Protein AF-A0A402AYG9-F1 (afdb_monomer_lite)

Radius of gyration: 30.39 Å; chains: 1; bounding box: 82×46×82 Å

pLDDT: mean 78.2, std 15.68, range [33.53, 98.38]

Organism: NCBI:txid2014872

Sequence (264 aa):
MTIAATSTFSEEDHQLSAANQLGTPLSVYIKPGSKRDLLITILTEVITGIILLSSLLNDISRIYHIPLLWKVLYSLFFTCLFGYLIMRQEQERRVIICEHGLLEIIRMIGRKSIKVVLWQDVVEVSAAGTLLTYRADGRKKFASFMLDDKYQYRGELIASIAEHKQQFGHAGILRELTFPKPEDGGKYRCPCCGFRTLNERGEYEICVVCYWQDDGQRDVDANINRSLSPNHMSLALARENYHKFGAIHKNALASVRPPLPEEL

Secondary structure (DSSP, 8-state):
-------PPPHHHHHHHHHTT--SEEEEEEE---HHHHHHHHHHHHHHHHHHHHHHHHHHHHHH---HHHHHHHHHHHHHHHHHHHHTT--EEEEEEESSEEEEEEEETTEEEEEEEEGGGEEEE-TTS-EEEEEETTTTEEEEEE--TTSTTHHHHHHHHHHHHHHHHHHSSSSSS--PPPTTS-PEEPTTT--EEESSSSS-PBPTTT--B--S--GGGTT---TT-TTSS-HHHHHHHHHHHSSSSGGGGGG--PPPGGG-

Foldseek 3Di:
DDDADPDDDDPVNVVVCVVVVQADWDHKKKLWPPPPVLVVVLVVVLVVLVVVLVVVCVVVCVPPVDDPVVSVVVSVVCSVVVVVVSVQAGWIWMWIHGLFWIWTWTDHVVDIDIDTAGLLFFDDQPPVNFKTWGAPDPRDDIDIDTLDPSIDVSVVVSVSSVVSNCVCVVVPPPPQLPPDQPPVNFADADQQARWRQHNHACPQDARQFARDGRNSDHPVCQQPQPCPHPLSHGSVLSNVCCVVQRYSDVVCPVRHDHGDPNRD

InterPro domains:
  IPR025983 Cysteine-rich CPCC domain [PF14206] (188-263)

Structure (mmCIF, N/CA/C/O backbone):
data_AF-A0A402AYG9-F1
#
_entry.id   AF-A0A402AYG9-F1
#
loop_
_atom_site.group_PDB
_atom_site.id
_atom_site.type_symbol
_atom_site.label_atom_id
_atom_site.label_alt_id
_atom_site.label_comp_id
_atom_site.label_asym_id
_atom_site.label_entity_id
_atom_site.label_seq_id
_atom_site.pdbx_PDB_ins_code
_atom_site.Cartn_x
_atom_site.Cartn_y
_atom_site.Cartn_z
_atom_site.occupancy
_atom_site.B_iso_or_equiv
_atom_site.auth_seq_id
_atom_site.auth_comp_id
_atom_site.auth_asym_id
_atom_site.auth_atom_id
_atom_site.pdbx_PDB_model_num
ATOM 1 N N . MET A 1 1 ? 7.748 28.003 -4.603 1.00 34.19 1 MET A N 1
ATOM 2 C CA . MET A 1 1 ? 7.063 27.758 -5.888 1.00 34.19 1 MET A CA 1
ATOM 3 C C . MET A 1 1 ? 7.994 26.861 -6.683 1.00 34.19 1 MET A C 1
ATOM 5 O O . MET A 1 1 ? 8.931 27.347 -7.300 1.00 34.19 1 MET A O 1
ATOM 9 N N . THR A 1 2 ? 7.858 25.553 -6.482 1.00 33.53 2 THR A N 1
ATOM 10 C CA . THR A 1 2 ? 8.860 24.556 -6.880 1.00 33.53 2 THR A CA 1
ATOM 11 C C . THR A 1 2 ? 8.331 23.843 -8.112 1.00 33.53 2 THR A C 1
ATOM 13 O O . THR A 1 2 ? 7.238 23.285 -8.080 1.00 33.53 2 THR A O 1
ATOM 16 N N . ILE A 1 3 ? 9.060 23.959 -9.216 1.00 35.22 3 ILE A N 1
ATOM 17 C CA . ILE A 1 3 ? 8.715 23.352 -10.499 1.00 35.22 3 ILE A CA 1
ATOM 18 C C . ILE A 1 3 ? 8.861 21.839 -10.321 1.00 35.22 3 ILE A C 1
ATOM 20 O O . ILE A 1 3 ? 9.978 21.337 -10.264 1.00 35.22 3 ILE A O 1
ATOM 24 N N . ALA A 1 4 ? 7.736 21.136 -10.173 1.00 42.53 4 ALA A N 1
ATOM 25 C CA . ALA A 1 4 ? 7.699 19.680 -10.175 1.00 42.53 4 ALA A CA 1
ATOM 26 C C . ALA A 1 4 ? 8.299 19.151 -11.487 1.00 42.53 4 ALA A C 1
ATOM 28 O O . ALA A 1 4 ? 8.083 19.743 -12.551 1.00 42.53 4 ALA A O 1
ATOM 29 N N . ALA A 1 5 ? 9.047 18.047 -11.406 1.00 47.75 5 ALA A N 1
ATOM 30 C CA . ALA A 1 5 ? 9.577 17.341 -12.565 1.00 47.75 5 ALA A CA 1
ATOM 31 C C . ALA A 1 5 ? 8.461 17.136 -13.607 1.00 47.75 5 ALA A C 1
ATOM 33 O O . ALA A 1 5 ? 7.470 16.449 -13.368 1.00 47.75 5 ALA A O 1
ATOM 34 N N . THR A 1 6 ? 8.595 17.805 -14.749 1.00 45.16 6 THR A N 1
ATOM 35 C CA . THR A 1 6 ? 7.619 17.831 -15.843 1.00 45.16 6 THR A CA 1
ATOM 36 C C . THR A 1 6 ? 7.784 16.581 -16.700 1.00 45.16 6 THR A C 1
ATOM 38 O O . THR A 1 6 ? 8.278 16.612 -17.822 1.00 45.16 6 THR A O 1
ATOM 41 N N . SER A 1 7 ? 7.385 15.445 -16.150 1.00 58.62 7 SER A N 1
ATOM 42 C CA . SER A 1 7 ? 7.214 14.185 -16.868 1.00 58.62 7 SER A CA 1
ATOM 43 C C . SER A 1 7 ? 5.714 13.899 -16.926 1.00 58.62 7 SER A C 1
ATOM 45 O O . SER A 1 7 ? 5.052 13.749 -15.904 1.00 58.62 7 SER A O 1
ATOM 47 N N . THR A 1 8 ? 5.143 13.885 -18.132 1.00 73.31 8 THR A N 1
ATOM 48 C CA . THR A 1 8 ? 3.710 13.623 -18.321 1.00 73.31 8 THR A CA 1
ATOM 49 C C . THR A 1 8 ? 3.395 12.189 -17.917 1.00 73.31 8 THR A C 1
ATOM 51 O O . THR A 1 8 ? 3.947 11.253 -18.503 1.00 73.31 8 THR A O 1
ATOM 54 N N . PHE A 1 9 ? 2.513 12.015 -16.931 1.00 82.56 9 PHE A N 1
ATOM 55 C CA . PHE A 1 9 ? 1.949 10.710 -16.592 1.00 82.56 9 PHE A CA 1
ATOM 56 C C . PHE A 1 9 ? 1.348 10.067 -17.843 1.00 82.56 9 PHE A C 1
ATOM 58 O O . PHE A 1 9 ? 0.716 10.736 -18.661 1.00 82.56 9 PHE A O 1
ATOM 65 N N . SER A 1 10 ? 1.569 8.767 -18.008 1.00 83.81 10 SER A N 1
ATOM 66 C CA . SER A 1 10 ? 0.898 8.009 -19.061 1.00 83.81 10 SER A CA 1
ATOM 67 C C . SER A 1 10 ? -0.501 7.595 -18.603 1.00 83.81 10 SER A C 1
ATOM 69 O O . SER A 1 10 ? -0.738 7.423 -17.411 1.00 83.81 10 SER A O 1
ATOM 71 N N . GLU A 1 11 ? -1.421 7.367 -19.540 1.00 86.44 11 GLU A N 1
ATOM 72 C CA . GLU A 1 11 ? -2.758 6.822 -19.238 1.00 86.44 11 GLU A CA 1
ATOM 73 C C . GLU A 1 11 ? -2.671 5.521 -18.416 1.00 86.44 11 GLU A C 1
ATOM 75 O O . GLU A 1 11 ? -3.432 5.286 -17.480 1.00 86.44 11 GLU A O 1
ATOM 80 N N . GLU A 1 12 ? -1.653 4.707 -18.701 1.00 86.88 12 GLU A N 1
ATOM 81 C CA . GLU A 1 12 ? -1.357 3.487 -17.953 1.00 86.88 12 GLU A CA 1
ATOM 82 C C . GLU A 1 12 ? -1.042 3.758 -16.468 1.00 86.88 12 GLU A C 1
ATOM 84 O O . GLU A 1 12 ? -1.379 2.941 -15.615 1.00 86.88 12 GLU A O 1
ATOM 89 N N . ASP A 1 13 ? -0.428 4.896 -16.132 1.00 88.75 13 ASP A N 1
ATOM 90 C CA . ASP A 1 13 ? -0.104 5.251 -14.744 1.00 88.75 13 ASP A CA 1
ATOM 91 C C . ASP A 1 13 ? -1.357 5.549 -13.933 1.00 88.75 13 ASP A C 1
ATOM 93 O O . ASP A 1 13 ? -1.493 5.072 -12.805 1.00 88.75 13 ASP A O 1
ATOM 97 N N . HIS A 1 14 ? -2.301 6.275 -14.531 1.00 87.38 14 HIS A N 1
ATOM 98 C CA . HIS A 1 14 ? -3.597 6.541 -13.917 1.00 87.38 14 HIS A CA 1
ATOM 99 C C . HIS A 1 14 ? -4.383 5.245 -13.707 1.00 87.38 14 HIS A C 1
ATOM 101 O O . HIS A 1 14 ? -4.899 5.010 -12.613 1.00 87.38 14 HIS A O 1
ATOM 107 N N . GLN A 1 15 ? -4.403 4.361 -14.709 1.00 89.00 15 GLN A N 1
ATOM 108 C CA . GLN A 1 15 ? -5.069 3.061 -14.610 1.00 89.00 15 GLN A CA 1
ATOM 109 C C . GLN A 1 15 ? -4.449 2.171 -13.529 1.00 89.00 15 GLN A C 1
ATOM 111 O O . GLN A 1 15 ? -5.175 1.559 -12.748 1.00 89.00 15 GLN A O 1
ATOM 116 N N . LEU A 1 16 ? -3.117 2.117 -13.436 1.00 88.19 16 LEU A N 1
ATOM 117 C CA . LEU A 1 16 ? -2.426 1.346 -12.401 1.00 88.19 16 LEU A CA 1
ATOM 118 C C . LEU A 1 16 ? -2.654 1.918 -11.005 1.00 88.19 16 LEU A C 1
ATOM 120 O O . LEU A 1 16 ? -2.868 1.147 -10.069 1.00 88.19 16 LEU A O 1
ATOM 124 N N . SER A 1 17 ? -2.628 3.242 -10.858 1.00 86.12 17 SER A N 1
ATOM 125 C CA . SER A 1 17 ? -2.919 3.898 -9.582 1.00 86.12 17 SER A CA 1
ATOM 126 C C . SER A 1 17 ? -4.344 3.589 -9.119 1.00 86.12 17 SER A C 1
ATOM 128 O O . SER A 1 17 ? -4.549 3.166 -7.981 1.00 86.12 17 SER A O 1
ATOM 130 N N . ALA A 1 18 ? -5.322 3.702 -10.025 1.00 82.81 18 ALA A N 1
ATOM 131 C CA . ALA A 1 18 ? -6.724 3.405 -9.749 1.00 82.81 18 ALA A CA 1
ATOM 132 C C . ALA A 1 18 ? -6.954 1.921 -9.416 1.00 82.81 18 ALA A C 1
ATOM 134 O O . ALA A 1 18 ? -7.585 1.608 -8.408 1.00 82.81 18 ALA A O 1
ATOM 135 N N . ALA A 1 19 ? -6.391 1.000 -10.207 1.00 82.25 19 ALA A N 1
ATOM 136 C CA . ALA A 1 19 ? -6.529 -0.443 -9.994 1.00 82.25 19 ALA A CA 1
ATOM 137 C C . ALA A 1 19 ? -5.957 -0.912 -8.644 1.00 82.25 19 ALA A C 1
ATOM 139 O O . ALA A 1 19 ? -6.433 -1.898 -8.086 1.00 82.25 19 ALA A O 1
ATOM 140 N N . ASN A 1 20 ? -4.960 -0.197 -8.114 1.00 82.81 20 ASN A N 1
ATOM 141 C CA . ASN A 1 20 ? -4.330 -0.485 -6.824 1.00 82.81 20 ASN A CA 1
ATOM 142 C C . ASN A 1 20 ? -4.801 0.446 -5.692 1.00 82.81 20 ASN A C 1
ATOM 144 O O . ASN A 1 20 ? -4.203 0.433 -4.620 1.00 82.81 20 ASN A O 1
ATOM 148 N N . GLN A 1 21 ? -5.858 1.241 -5.915 1.00 84.75 21 GLN A N 1
ATOM 149 C CA . GLN A 1 21 ? -6.457 2.143 -4.919 1.00 84.75 21 GLN A CA 1
ATOM 150 C C . GLN A 1 21 ? -5.455 3.138 -4.301 1.00 84.75 21 GLN A C 1
ATOM 152 O O . GLN A 1 21 ? -5.558 3.500 -3.133 1.00 84.75 21 GLN A O 1
ATOM 157 N N . LEU A 1 22 ? -4.477 3.603 -5.085 1.00 81.88 22 LEU A N 1
ATOM 158 C CA . LEU A 1 22 ? -3.431 4.513 -4.608 1.00 81.88 22 LEU A CA 1
ATOM 159 C C . LEU A 1 22 ? -3.826 5.998 -4.667 1.00 81.88 22 LEU A C 1
ATOM 161 O O . LEU A 1 22 ? -3.076 6.850 -4.193 1.00 81.88 22 LEU A O 1
ATOM 165 N N . GLY A 1 23 ? -4.997 6.320 -5.218 1.00 86.12 23 GLY A N 1
ATOM 166 C CA . GLY A 1 23 ? -5.455 7.695 -5.437 1.00 86.12 23 GLY A CA 1
ATOM 167 C C . GLY A 1 23 ? -4.811 8.350 -6.659 1.00 86.12 23 GLY A C 1
ATOM 168 O O . GLY A 1 23 ? -4.421 7.670 -7.615 1.00 86.12 23 GLY A O 1
ATOM 169 N N . THR A 1 24 ? -4.719 9.676 -6.649 1.00 87.38 24 THR A N 1
ATOM 170 C CA . THR A 1 24 ? -4.168 10.451 -7.771 1.00 87.38 24 THR A CA 1
ATOM 171 C C . THR A 1 24 ? -2.634 10.345 -7.825 1.00 87.38 24 THR A C 1
ATOM 173 O O . THR A 1 24 ? -1.982 10.496 -6.788 1.00 87.38 24 THR A O 1
ATOM 176 N N . PRO A 1 25 ? -2.019 10.109 -9.003 1.00 90.12 25 PRO A N 1
ATOM 177 C CA . PRO A 1 25 ? -0.576 10.276 -9.191 1.00 90.12 25 PRO A CA 1
ATOM 178 C C . PRO A 1 25 ? -0.149 11.738 -8.987 1.00 90.12 25 PRO A C 1
ATOM 180 O O . PRO A 1 25 ? -0.759 12.645 -9.547 1.00 90.12 25 PRO A O 1
ATOM 183 N N . LEU A 1 26 ? 0.906 11.962 -8.203 1.00 90.00 26 LEU A N 1
ATOM 184 C CA . LEU A 1 26 ? 1.380 13.286 -7.780 1.00 90.00 26 LEU A CA 1
ATOM 185 C C . LEU A 1 26 ? 2.695 13.679 -8.455 1.00 90.00 26 LEU A C 1
ATOM 187 O O . LEU A 1 26 ? 2.847 14.802 -8.931 1.00 90.00 26 LEU A O 1
ATOM 191 N N . SER A 1 27 ? 3.645 12.747 -8.535 1.00 90.12 27 SER A N 1
ATOM 192 C CA . SER A 1 27 ? 4.928 12.960 -9.211 1.00 90.12 27 SER A CA 1
ATOM 193 C C . SER A 1 27 ? 5.483 11.657 -9.780 1.00 90.12 27 SER A C 1
ATOM 195 O O . SER A 1 27 ? 5.158 10.563 -9.314 1.00 90.12 27 SER A O 1
ATOM 197 N N . VAL A 1 28 ? 6.313 11.757 -10.821 1.00 90.06 28 VAL A N 1
ATOM 198 C CA . VAL A 1 28 ? 6.965 10.598 -11.441 1.00 90.06 28 VAL A CA 1
ATOM 199 C C . VAL A 1 28 ? 8.452 10.842 -11.644 1.00 90.06 28 VAL A C 1
ATOM 201 O O . VAL A 1 28 ? 8.876 11.809 -12.273 1.00 90.06 28 VAL A O 1
ATOM 204 N N . TYR A 1 29 ? 9.245 9.905 -11.139 1.00 89.00 29 TYR A N 1
ATOM 205 C CA . TYR A 1 29 ? 10.696 9.939 -11.160 1.00 89.00 29 TYR A CA 1
ATOM 206 C C . TYR A 1 29 ? 11.212 8.804 -12.019 1.00 89.00 29 TYR A C 1
ATOM 208 O O . TYR A 1 29 ? 10.992 7.624 -11.740 1.00 89.00 29 TYR A O 1
ATOM 216 N N . ILE A 1 30 ? 11.908 9.168 -13.084 1.00 85.19 30 ILE A N 1
ATOM 217 C CA . ILE A 1 30 ? 12.415 8.215 -14.058 1.00 85.19 30 ILE A CA 1
ATOM 218 C C . ILE A 1 30 ? 13.885 7.977 -13.752 1.00 85.19 30 ILE A C 1
ATOM 220 O O . ILE A 1 30 ? 14.679 8.911 -13.622 1.00 85.19 30 ILE A O 1
ATOM 224 N N . LYS A 1 31 ? 14.258 6.707 -13.666 1.00 83.81 31 LYS A N 1
ATOM 225 C CA . LYS A 1 31 ? 15.637 6.277 -13.800 1.00 83.81 31 LYS A CA 1
ATOM 226 C C . LYS A 1 31 ? 15.856 5.947 -15.270 1.00 83.81 31 LYS A C 1
ATOM 228 O O . LYS A 1 31 ? 15.466 4.859 -15.709 1.00 83.81 31 LYS A O 1
ATOM 233 N N . PRO A 1 32 ? 16.440 6.868 -16.054 1.00 67.50 32 PRO A N 1
ATOM 234 C CA . PRO A 1 32 ? 16.825 6.540 -17.409 1.00 67.50 32 PRO A CA 1
ATOM 235 C C . PRO A 1 32 ? 17.766 5.334 -17.362 1.00 67.50 32 PRO A C 1
ATOM 237 O O . PRO A 1 32 ? 18.781 5.348 -16.660 1.00 67.50 32 PRO A O 1
ATOM 240 N N . GLY A 1 33 ? 17.452 4.290 -18.133 1.00 63.84 33 GLY A N 1
ATOM 241 C CA . GLY A 1 33 ? 18.497 3.394 -18.613 1.00 63.84 33 GLY A CA 1
ATOM 242 C C . GLY A 1 33 ? 19.473 4.294 -19.357 1.00 63.84 33 GLY A C 1
ATOM 243 O O . GLY A 1 33 ? 19.075 4.938 -20.325 1.00 63.84 33 GLY A O 1
ATOM 244 N N . SER A 1 34 ? 20.669 4.510 -18.807 1.00 54.69 34 SER A N 1
ATOM 245 C CA . SER A 1 34 ? 21.534 5.597 -19.263 1.00 54.69 34 SER A CA 1
ATOM 246 C C . SER A 1 34 ? 21.859 5.400 -20.744 1.00 54.69 34 SER A C 1
ATOM 248 O O . SER A 1 34 ? 22.713 4.594 -21.097 1.00 54.69 34 SER A O 1
ATOM 250 N N . LYS A 1 35 ? 21.180 6.152 -21.623 1.00 54.12 35 LYS A N 1
ATOM 251 C CA . LYS A 1 35 ? 21.480 6.186 -23.062 1.00 54.12 35 LYS A CA 1
ATOM 252 C C . LYS A 1 35 ? 22.940 6.575 -23.301 1.00 54.12 35 LYS A C 1
ATOM 254 O O . LYS A 1 35 ? 23.522 6.153 -24.290 1.00 54.12 35 LYS A O 1
ATOM 259 N N . ARG A 1 36 ? 23.540 7.344 -22.382 1.00 53.84 36 ARG A N 1
ATOM 260 C CA . ARG A 1 36 ? 24.972 7.675 -22.371 1.00 53.84 36 ARG A CA 1
ATOM 261 C C . ARG A 1 36 ? 25.847 6.482 -21.997 1.00 53.84 36 ARG A C 1
ATOM 263 O O . ARG A 1 36 ? 26.800 6.236 -22.719 1.00 53.84 36 ARG A O 1
ATOM 270 N N . ASP A 1 37 ? 25.527 5.735 -20.942 1.00 56.66 37 ASP A N 1
ATOM 271 C CA . ASP A 1 37 ? 26.303 4.552 -20.533 1.00 56.66 37 ASP A CA 1
ATOM 272 C C . ASP A 1 37 ? 26.215 3.493 -21.636 1.00 56.66 37 ASP A C 1
ATOM 274 O O . ASP A 1 37 ? 27.220 2.908 -22.005 1.00 56.66 37 ASP A O 1
ATOM 278 N N . LEU A 1 38 ? 25.033 3.332 -22.237 1.00 58.44 38 LEU A N 1
ATOM 279 C CA . LEU A 1 38 ? 24.795 2.452 -23.375 1.00 58.44 38 LEU A CA 1
ATOM 280 C C . LEU A 1 38 ? 25.621 2.863 -24.598 1.00 58.44 38 LEU A C 1
ATOM 282 O O . LEU A 1 38 ? 26.303 2.032 -25.190 1.00 58.44 38 LEU A O 1
ATOM 286 N N . LEU A 1 39 ? 25.592 4.148 -24.961 1.00 57.84 39 LEU A N 1
ATOM 287 C CA . LEU A 1 39 ? 26.372 4.677 -26.078 1.00 57.84 39 LEU A CA 1
ATOM 288 C C . LEU A 1 39 ? 27.878 4.526 -25.826 1.00 57.84 39 LEU A C 1
ATOM 290 O O . LEU A 1 39 ? 28.605 4.154 -26.739 1.00 57.84 39 LEU A O 1
ATOM 294 N N . ILE A 1 40 ? 28.337 4.771 -24.595 1.00 63.47 40 ILE A N 1
ATOM 295 C CA . ILE A 1 40 ? 29.735 4.604 -24.186 1.00 63.47 40 ILE A CA 1
ATOM 296 C C . ILE A 1 40 ? 30.134 3.131 -24.261 1.00 63.47 40 ILE A C 1
ATOM 298 O O . ILE A 1 40 ? 31.139 2.840 -24.894 1.00 63.47 40 ILE A O 1
ATOM 302 N N . THR A 1 41 ? 29.343 2.206 -23.709 1.00 62.25 41 THR A N 1
ATOM 303 C CA . THR A 1 41 ? 29.612 0.761 -23.774 1.00 62.25 41 THR A CA 1
ATOM 304 C C . THR A 1 41 ? 29.642 0.257 -25.217 1.00 62.25 41 THR A C 1
ATOM 306 O O . THR A 1 41 ? 30.546 -0.484 -25.591 1.00 62.25 41 THR A O 1
ATOM 309 N N . ILE A 1 42 ? 28.705 0.699 -26.061 1.00 67.00 42 ILE A N 1
ATOM 310 C CA . ILE A 1 42 ? 28.698 0.359 -27.490 1.00 67.00 42 ILE A CA 1
ATOM 311 C C . ILE A 1 42 ? 29.956 0.904 -28.179 1.00 67.00 42 ILE A C 1
ATOM 313 O O . ILE A 1 42 ? 30.622 0.169 -28.904 1.00 67.00 42 ILE A O 1
ATOM 317 N N . LEU A 1 43 ? 30.314 2.170 -27.941 1.00 71.06 43 LEU A N 1
ATOM 318 C CA . LEU A 1 43 ? 31.508 2.788 -28.523 1.00 71.06 43 LEU A CA 1
ATOM 319 C C . LEU A 1 43 ? 32.793 2.085 -28.072 1.00 71.06 43 LEU A C 1
ATOM 321 O O . LEU A 1 43 ? 33.643 1.793 -28.910 1.00 71.06 43 LEU A O 1
ATOM 325 N N . THR A 1 44 ? 32.939 1.771 -26.783 1.00 69.12 44 THR A N 1
ATOM 326 C CA . THR A 1 44 ? 34.133 1.097 -26.252 1.00 69.12 44 THR A CA 1
ATOM 327 C C . THR A 1 44 ? 34.294 -0.310 -26.809 1.00 69.12 44 THR A C 1
ATOM 329 O O . THR A 1 44 ? 35.410 -0.708 -27.131 1.00 69.12 44 THR A O 1
ATOM 332 N N . GLU A 1 45 ? 33.204 -1.053 -26.981 1.00 69.38 45 GLU A N 1
ATOM 333 C CA . GLU A 1 45 ? 33.236 -2.425 -27.500 1.00 69.38 45 GLU A CA 1
ATOM 334 C C . GLU A 1 45 ? 33.488 -2.467 -29.010 1.00 69.38 45 GLU A C 1
ATOM 336 O O . GLU A 1 45 ? 34.264 -3.292 -29.487 1.00 69.38 45 GLU A O 1
ATOM 341 N N . VAL A 1 46 ? 32.924 -1.525 -29.772 1.00 72.38 46 VAL A N 1
ATOM 342 C CA . VAL A 1 46 ? 33.250 -1.364 -31.198 1.00 72.38 46 VAL A CA 1
ATOM 343 C C . VAL A 1 46 ? 34.727 -1.009 -31.374 1.00 72.38 46 VAL A C 1
ATOM 345 O O . VAL A 1 46 ? 35.410 -1.625 -32.190 1.00 72.38 46 VAL A O 1
ATOM 348 N N . ILE A 1 47 ? 35.252 -0.069 -30.581 1.00 76.31 47 ILE A N 1
ATOM 349 C CA . ILE A 1 47 ? 36.671 0.315 -30.622 1.00 76.31 47 ILE A CA 1
ATOM 350 C C . ILE A 1 47 ? 37.563 -0.873 -30.235 1.00 76.31 47 ILE A C 1
ATOM 352 O O . ILE A 1 47 ? 38.526 -1.170 -30.939 1.00 76.31 47 ILE A O 1
ATOM 356 N N . THR A 1 48 ? 37.221 -1.600 -29.169 1.00 72.94 48 THR A N 1
ATOM 357 C CA . THR A 1 48 ? 37.993 -2.767 -28.708 1.00 72.94 48 THR A CA 1
ATOM 358 C C . THR A 1 48 ? 37.952 -3.905 -29.730 1.00 72.94 48 THR A C 1
ATOM 360 O O . THR A 1 48 ? 38.986 -4.504 -30.026 1.00 72.94 48 THR A O 1
ATOM 363 N N . GLY A 1 49 ? 36.795 -4.150 -30.350 1.00 71.25 49 GLY A N 1
ATOM 364 C CA . GLY A 1 49 ? 36.627 -5.121 -31.430 1.00 71.25 49 GLY A CA 1
ATOM 365 C C . GLY A 1 49 ? 37.451 -4.776 -32.673 1.00 71.25 49 GLY A C 1
ATOM 366 O O . GLY A 1 49 ? 38.109 -5.654 -33.228 1.00 71.25 49 GLY A O 1
ATOM 367 N N . ILE A 1 50 ? 37.500 -3.500 -33.073 1.00 71.56 50 ILE A N 1
ATOM 368 C CA . ILE A 1 50 ? 38.344 -3.029 -34.184 1.00 71.56 50 ILE A CA 1
ATOM 369 C C . ILE A 1 50 ? 39.833 -3.222 -33.864 1.00 71.56 50 ILE A C 1
ATOM 371 O O . ILE A 1 50 ? 40.586 -3.668 -34.733 1.00 71.56 50 ILE A O 1
ATOM 375 N N . ILE A 1 51 ? 40.265 -2.928 -32.633 1.00 73.56 51 ILE A N 1
ATOM 376 C CA . ILE A 1 51 ? 41.663 -3.081 -32.198 1.00 73.56 51 ILE A CA 1
ATOM 377 C C . ILE A 1 51 ? 42.075 -4.561 -32.190 1.00 73.56 51 ILE A C 1
ATOM 379 O O . ILE A 1 51 ? 43.087 -4.917 -32.793 1.00 73.56 51 ILE A O 1
ATOM 383 N N . LEU A 1 52 ? 41.281 -5.437 -31.564 1.00 67.38 52 LEU A N 1
ATOM 384 C CA . LEU A 1 52 ? 41.572 -6.874 -31.482 1.00 67.38 52 LEU A CA 1
ATOM 385 C C . LEU A 1 52 ? 41.554 -7.543 -32.859 1.00 67.38 52 LEU A C 1
ATOM 387 O O . LEU A 1 52 ? 42.422 -8.363 -33.160 1.00 67.38 52 LEU A O 1
ATOM 391 N N . LEU A 1 53 ? 40.609 -7.156 -33.720 1.00 67.50 53 LEU A N 1
ATOM 392 C CA . LEU A 1 53 ? 40.532 -7.643 -35.091 1.00 67.50 53 LEU A CA 1
ATOM 393 C C . LEU A 1 53 ? 41.735 -7.164 -35.916 1.00 67.50 53 LEU A C 1
ATOM 395 O O . LEU A 1 53 ? 42.318 -7.955 -36.648 1.00 67.50 53 LEU A O 1
ATOM 399 N N . SER A 1 54 ? 42.161 -5.909 -35.768 1.00 68.56 54 SER A N 1
ATOM 400 C CA . SER A 1 54 ? 43.337 -5.380 -36.474 1.00 68.56 54 SER A CA 1
ATOM 401 C C . SER A 1 54 ? 44.626 -6.109 -36.078 1.00 68.56 54 SER A C 1
ATOM 403 O O . SER A 1 54 ? 45.408 -6.471 -36.957 1.00 68.56 54 SER A O 1
ATOM 405 N N . SER A 1 55 ? 44.814 -6.401 -34.788 1.00 67.06 55 SER A N 1
ATOM 406 C CA . SER A 1 55 ? 45.964 -7.167 -34.286 1.00 67.06 55 SER A CA 1
ATOM 407 C C . SER A 1 55 ? 45.943 -8.626 -34.758 1.00 67.06 55 SER A C 1
ATOM 409 O O . SER A 1 55 ? 46.927 -9.106 -35.317 1.00 67.06 55 SER A O 1
ATOM 411 N N . LEU A 1 56 ? 44.800 -9.312 -34.646 1.00 63.25 56 LEU A N 1
ATOM 412 C CA . LEU A 1 56 ? 44.659 -10.715 -35.051 1.00 63.25 56 LEU A CA 1
ATOM 413 C C . LEU A 1 56 ? 44.791 -10.902 -36.573 1.00 63.25 56 LEU A C 1
ATOM 415 O O . LEU A 1 56 ? 45.361 -11.880 -37.052 1.00 63.25 56 LEU A O 1
ATOM 419 N N . LEU A 1 57 ? 44.287 -9.953 -37.365 1.00 60.25 57 LEU A N 1
ATOM 420 C CA . LEU A 1 57 ? 44.415 -9.983 -38.819 1.00 60.25 57 LEU A CA 1
ATOM 421 C C . LEU A 1 57 ? 45.838 -9.694 -39.293 1.00 60.25 57 LEU A C 1
ATOM 423 O O . LEU A 1 57 ? 46.200 -10.185 -40.362 1.00 60.25 57 LEU A O 1
ATOM 427 N N . ASN A 1 58 ? 46.630 -8.928 -38.544 1.00 65.31 5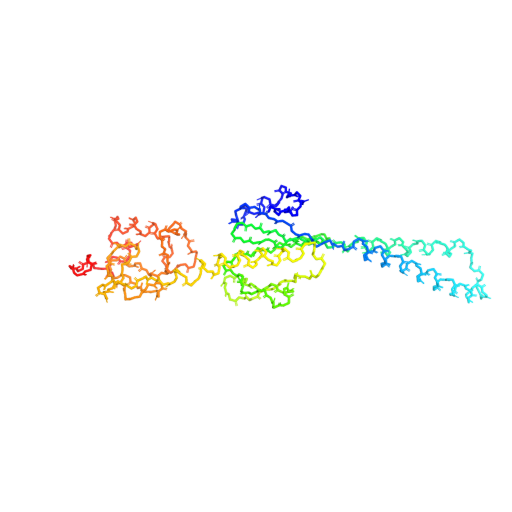8 ASN A N 1
ATOM 428 C CA . ASN A 1 58 ? 48.038 -8.702 -38.863 1.00 65.31 58 ASN A CA 1
ATOM 429 C C . ASN A 1 58 ? 48.844 -10.008 -38.716 1.00 65.31 58 ASN A C 1
ATOM 431 O O . ASN A 1 58 ? 49.630 -10.352 -39.599 1.00 65.31 58 ASN A O 1
ATOM 435 N N . ASP A 1 59 ? 48.543 -10.798 -37.682 1.00 60.06 59 ASP A N 1
ATOM 436 C CA . ASP A 1 59 ? 49.185 -12.094 -37.436 1.00 60.06 59 ASP A CA 1
ATOM 437 C C . ASP A 1 59 ? 48.674 -13.207 -38.373 1.00 60.06 59 ASP A C 1
ATOM 439 O O . ASP A 1 59 ? 49.464 -13.973 -38.921 1.00 60.06 59 ASP A O 1
ATOM 443 N N . ILE A 1 60 ? 47.363 -13.275 -38.646 1.00 54.59 60 ILE A N 1
ATOM 444 C CA . ILE A 1 60 ? 46.755 -14.327 -39.490 1.00 54.59 60 ILE A CA 1
ATOM 445 C C . ILE A 1 60 ? 46.922 -14.054 -40.995 1.00 54.59 60 ILE A C 1
ATOM 447 O O . ILE A 1 60 ? 47.060 -14.995 -41.781 1.00 54.59 60 ILE A O 1
ATOM 451 N N . SER A 1 61 ? 46.927 -12.789 -41.440 1.00 57.53 61 SER A N 1
ATOM 452 C CA . SER A 1 61 ? 47.110 -12.463 -42.869 1.00 57.53 61 SER A CA 1
ATOM 453 C C . SER A 1 61 ? 48.494 -12.821 -43.402 1.00 57.53 61 SER A C 1
ATOM 455 O O . SER A 1 61 ? 48.618 -13.092 -44.594 1.00 57.53 61 SER A O 1
ATOM 457 N N . ARG A 1 62 ? 49.496 -12.904 -42.519 1.00 60.91 62 ARG A N 1
ATOM 458 C CA . ARG A 1 62 ? 50.817 -13.460 -42.831 1.00 60.91 62 ARG A CA 1
ATOM 459 C C . ARG A 1 62 ? 50.804 -14.969 -43.078 1.00 60.91 62 ARG A C 1
ATOM 461 O O . ARG A 1 62 ? 51.733 -15.460 -43.704 1.00 60.91 62 ARG A O 1
ATOM 468 N N . ILE A 1 63 ? 49.788 -15.691 -42.598 1.00 60.03 63 ILE A N 1
ATOM 469 C CA . ILE A 1 63 ? 49.776 -17.161 -42.582 1.00 60.03 63 ILE A CA 1
ATOM 470 C C . ILE A 1 63 ? 48.762 -17.752 -43.584 1.00 60.03 63 ILE A C 1
ATOM 472 O O . ILE A 1 63 ? 49.057 -18.777 -44.188 1.00 60.03 63 ILE A O 1
ATOM 476 N N . TYR A 1 64 ? 47.596 -17.124 -43.814 1.00 60.78 64 TYR A N 1
ATOM 477 C CA . TYR A 1 64 ? 46.469 -17.792 -44.506 1.00 60.78 64 TYR A CA 1
ATOM 478 C C . TYR A 1 64 ? 45.798 -17.034 -45.674 1.00 60.78 64 TYR A C 1
ATOM 480 O O . TYR A 1 64 ? 44.766 -17.489 -46.158 1.00 60.78 64 TYR A O 1
ATOM 488 N N . HIS A 1 65 ? 46.321 -15.891 -46.143 1.00 65.75 65 HIS A N 1
ATOM 489 C CA . HIS A 1 65 ? 45.778 -15.146 -47.307 1.00 65.75 65 HIS A CA 1
ATOM 490 C C . HIS A 1 65 ? 44.239 -14.944 -47.327 1.00 65.75 65 HIS A C 1
ATOM 492 O O . HIS A 1 65 ? 43.595 -14.998 -48.373 1.00 65.75 65 HIS A O 1
ATOM 498 N N . ILE A 1 66 ? 43.618 -14.682 -46.173 1.00 62.28 66 ILE A N 1
ATOM 499 C CA . ILE A 1 66 ? 42.162 -14.475 -46.089 1.00 62.28 66 ILE A CA 1
ATOM 500 C C . ILE A 1 66 ? 41.767 -13.158 -46.800 1.00 62.28 66 ILE A C 1
ATOM 502 O O . ILE A 1 66 ? 42.326 -12.108 -46.451 1.00 62.28 66 ILE A O 1
ATOM 506 N N . PRO A 1 67 ? 40.785 -13.161 -47.729 1.00 66.69 67 PRO A N 1
ATOM 507 C CA . PRO A 1 67 ? 40.341 -11.963 -48.443 1.00 66.69 67 PRO A CA 1
ATOM 508 C C . PRO A 1 67 ? 39.754 -10.896 -47.511 1.00 66.69 67 PRO A C 1
ATOM 510 O O . PRO A 1 67 ? 38.998 -11.202 -46.588 1.00 66.69 67 PRO A O 1
ATOM 513 N N . LEU A 1 68 ? 40.047 -9.622 -47.797 1.00 65.50 68 LEU A N 1
ATOM 514 C CA . LEU A 1 68 ? 39.599 -8.454 -47.023 1.00 65.50 68 LEU A CA 1
ATOM 515 C C . LEU A 1 68 ? 38.077 -8.422 -46.792 1.00 65.50 68 LEU A C 1
ATOM 517 O O . LEU A 1 68 ? 37.623 -8.032 -45.720 1.00 65.50 68 LEU A O 1
ATOM 521 N N . LEU A 1 69 ? 37.299 -8.903 -47.764 1.00 67.19 69 LEU A N 1
ATOM 522 C CA . LEU A 1 69 ? 35.839 -8.939 -47.706 1.00 67.19 69 LEU A CA 1
ATOM 523 C C . LEU A 1 69 ? 35.311 -9.765 -46.521 1.00 67.19 69 LEU A C 1
ATOM 525 O O . LEU A 1 69 ? 34.416 -9.316 -45.812 1.00 67.19 69 LEU A O 1
ATOM 529 N N . TRP A 1 70 ? 35.893 -10.939 -46.254 1.00 65.69 70 TRP A N 1
ATOM 530 C CA . TRP A 1 70 ? 35.427 -11.814 -45.170 1.00 65.69 70 TRP A CA 1
ATOM 531 C C . TRP A 1 70 ? 35.727 -11.229 -43.783 1.00 65.69 70 TRP A C 1
ATOM 533 O O . TRP A 1 70 ? 34.957 -11.403 -42.841 1.00 65.69 70 TRP A O 1
ATOM 543 N N . LYS A 1 71 ? 36.815 -10.456 -43.679 1.00 63.47 71 LYS A N 1
ATOM 544 C CA . LYS A 1 71 ? 37.212 -9.739 -42.458 1.00 63.47 71 LYS A CA 1
ATOM 545 C C . LYS A 1 71 ? 36.205 -8.642 -42.103 1.00 63.47 71 LYS A C 1
ATOM 547 O O . LYS A 1 71 ? 35.826 -8.496 -40.944 1.00 63.47 71 LYS A O 1
ATOM 552 N N . VAL A 1 72 ? 35.741 -7.909 -43.116 1.00 68.38 72 VAL A N 1
ATOM 553 C CA . VAL A 1 72 ? 34.719 -6.864 -42.970 1.00 68.38 72 VAL A CA 1
ATOM 554 C C . VAL A 1 72 ? 33.363 -7.478 -42.615 1.00 68.38 72 VAL A C 1
ATOM 556 O O . VAL A 1 72 ? 32.709 -7.007 -41.688 1.00 68.38 72 VAL A O 1
ATOM 559 N N . LEU A 1 73 ? 32.969 -8.567 -43.283 1.00 73.81 73 LEU A N 1
ATOM 560 C CA . LEU A 1 73 ? 31.695 -9.249 -43.024 1.00 73.81 73 LEU A CA 1
ATOM 561 C C . LEU A 1 73 ? 31.604 -9.820 -41.601 1.00 73.81 73 LEU A C 1
ATOM 563 O O . LEU A 1 73 ? 30.567 -9.674 -40.958 1.00 73.81 73 LEU A O 1
ATOM 567 N N . TYR A 1 74 ? 32.682 -10.416 -41.085 1.00 68.31 74 TYR A N 1
ATOM 568 C CA . TYR A 1 74 ? 32.708 -10.948 -39.719 1.00 68.31 74 TYR A CA 1
ATOM 569 C C . TYR A 1 74 ? 32.598 -9.830 -38.671 1.00 68.31 74 TYR A C 1
ATOM 571 O O . TYR A 1 74 ? 31.789 -9.928 -37.752 1.00 68.31 74 TYR A O 1
ATOM 579 N N . SER A 1 75 ? 33.339 -8.729 -38.842 1.00 68.81 75 SER A N 1
ATOM 580 C CA . SER A 1 75 ? 33.243 -7.554 -37.960 1.00 68.81 75 SER A CA 1
ATOM 581 C C . SER A 1 75 ? 31.820 -6.990 -37.917 1.00 68.81 75 SER A C 1
ATOM 583 O O . SER A 1 75 ? 31.233 -6.848 -36.847 1.00 68.81 75 SER A O 1
ATOM 585 N N . LEU A 1 76 ? 31.219 -6.774 -39.093 1.00 70.75 76 LEU A N 1
ATOM 586 C CA . LEU A 1 76 ? 29.848 -6.279 -39.209 1.00 70.75 76 LEU A CA 1
ATOM 587 C C . LEU A 1 76 ? 28.838 -7.230 -38.553 1.00 70.75 76 LEU A C 1
ATOM 589 O O . LEU A 1 76 ? 27.950 -6.768 -37.843 1.00 70.75 76 LEU A O 1
ATOM 593 N N . PHE A 1 77 ? 28.991 -8.547 -38.725 1.00 76.31 77 PHE A N 1
ATOM 594 C CA . PHE A 1 77 ? 28.099 -9.534 -38.113 1.00 76.31 77 PHE A CA 1
ATOM 595 C C . PHE A 1 77 ? 28.137 -9.485 -36.580 1.00 76.31 77 PHE A C 1
ATOM 597 O O . PHE A 1 77 ? 27.081 -9.426 -35.951 1.00 76.31 77 PHE A O 1
ATOM 604 N N . PHE A 1 78 ? 29.324 -9.460 -35.964 1.00 68.38 78 PHE A N 1
ATOM 605 C CA . PHE A 1 78 ? 29.443 -9.425 -34.502 1.00 68.38 78 PHE A CA 1
ATOM 606 C C . PHE A 1 78 ? 29.044 -8.070 -33.916 1.00 68.38 78 PHE A C 1
ATOM 608 O O . PHE A 1 78 ? 28.365 -8.044 -32.893 1.00 68.38 78 PHE A O 1
ATOM 615 N N . THR A 1 79 ? 29.357 -6.952 -34.579 1.00 70.38 79 THR A N 1
ATOM 616 C CA . THR A 1 79 ? 28.872 -5.627 -34.165 1.00 70.38 79 THR A CA 1
ATOM 617 C C . THR A 1 79 ? 27.347 -5.529 -34.255 1.00 70.38 79 THR A C 1
ATOM 619 O O . THR A 1 79 ? 26.717 -5.015 -33.333 1.00 70.38 79 THR A O 1
ATOM 622 N N . CYS A 1 80 ? 26.724 -6.068 -35.308 1.00 68.62 80 CYS A N 1
ATOM 623 C CA . CYS A 1 80 ? 25.265 -6.091 -35.435 1.00 68.62 80 CYS A CA 1
ATOM 624 C C . CYS A 1 80 ? 24.599 -7.053 -34.441 1.00 68.62 80 CYS A C 1
ATOM 626 O O . CYS A 1 80 ? 23.593 -6.687 -33.838 1.00 68.62 80 CYS A O 1
ATOM 628 N N . LEU A 1 81 ? 25.147 -8.255 -34.228 1.00 69.44 81 LEU A N 1
ATOM 629 C CA . LEU A 1 81 ? 24.616 -9.231 -33.272 1.00 69.44 81 LEU A CA 1
ATOM 630 C C . LEU A 1 81 ? 24.738 -8.721 -31.831 1.00 69.44 81 LEU A C 1
ATOM 632 O O . LEU A 1 81 ? 23.788 -8.811 -31.058 1.00 69.44 81 LEU A O 1
ATOM 636 N N . PHE A 1 82 ? 25.880 -8.138 -31.475 1.00 65.00 82 PHE A N 1
ATOM 637 C CA . PHE A 1 82 ? 26.110 -7.586 -30.144 1.00 65.00 82 PHE A CA 1
ATOM 638 C C . PHE A 1 82 ? 25.322 -6.289 -29.928 1.00 65.00 82 PHE A C 1
ATOM 640 O O . PHE A 1 82 ? 24.705 -6.127 -28.881 1.00 65.00 82 PHE A O 1
ATOM 647 N N . GLY A 1 83 ? 25.218 -5.426 -30.947 1.00 60.47 83 GLY A N 1
ATOM 648 C CA . GLY A 1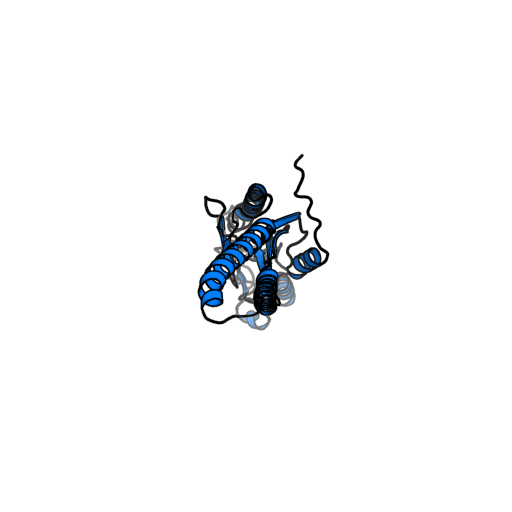 83 ? 24.308 -4.279 -30.954 1.00 60.47 83 GLY A CA 1
ATOM 649 C C . GLY A 1 83 ? 22.843 -4.693 -30.773 1.00 60.47 83 GLY A C 1
ATOM 650 O O . GLY A 1 83 ? 22.135 -4.091 -29.976 1.00 60.47 83 GLY A O 1
ATOM 651 N N . TYR A 1 84 ? 22.399 -5.775 -31.418 1.00 61.03 84 TYR A N 1
ATOM 652 C CA . TYR A 1 84 ? 21.065 -6.356 -31.229 1.00 61.03 84 TYR A CA 1
ATOM 653 C C . TYR A 1 84 ? 20.850 -6.909 -29.805 1.00 61.03 84 TYR A C 1
ATOM 655 O O . TYR A 1 84 ? 19.787 -6.708 -29.215 1.00 61.03 84 TYR A O 1
ATOM 663 N N . LEU A 1 85 ? 21.858 -7.565 -29.217 1.00 56.88 85 LEU A N 1
ATOM 664 C CA . LEU A 1 85 ? 21.807 -8.089 -27.844 1.00 56.88 85 LEU A CA 1
ATOM 665 C C . LEU A 1 85 ? 21.883 -6.984 -26.774 1.00 56.88 85 LEU A C 1
ATOM 667 O O . LEU A 1 85 ? 21.226 -7.093 -25.742 1.00 56.88 85 LEU A O 1
ATOM 671 N N . ILE A 1 86 ? 22.619 -5.901 -27.028 1.00 54.78 86 ILE A N 1
ATOM 672 C CA . ILE A 1 86 ? 22.703 -4.721 -26.156 1.00 54.78 86 ILE A CA 1
ATOM 673 C C . ILE A 1 86 ? 21.438 -3.862 -26.257 1.00 54.78 86 ILE A C 1
ATOM 675 O O . ILE A 1 86 ? 20.933 -3.386 -25.241 1.00 54.78 86 ILE A O 1
ATOM 679 N N . MET A 1 87 ? 20.853 -3.723 -27.452 1.00 50.94 87 MET A N 1
ATOM 680 C CA . MET A 1 87 ? 19.541 -3.085 -27.619 1.00 50.94 87 MET A CA 1
ATOM 681 C C . MET A 1 87 ? 18.448 -3.804 -26.834 1.00 50.94 87 MET A C 1
ATOM 683 O O . MET A 1 87 ? 17.425 -3.204 -26.505 1.00 50.94 87 MET A O 1
ATOM 687 N N . ARG A 1 88 ? 18.689 -5.067 -26.452 1.00 52.69 88 ARG A N 1
ATOM 688 C CA . ARG A 1 88 ? 17.797 -5.798 -25.566 1.00 52.69 88 ARG A CA 1
ATOM 689 C C . ARG A 1 88 ? 17.868 -5.408 -24.072 1.00 52.69 88 ARG A C 1
ATOM 691 O O . ARG A 1 88 ? 17.164 -6.006 -23.257 1.00 52.69 88 ARG A O 1
ATOM 698 N N . GLN A 1 89 ? 18.696 -4.439 -23.682 1.00 50.09 89 GLN A N 1
ATOM 699 C CA . GLN A 1 89 ? 19.034 -4.187 -22.276 1.00 50.09 89 GLN A CA 1
ATOM 700 C C . GLN A 1 89 ? 18.454 -2.900 -21.662 1.00 50.09 89 GLN A C 1
ATOM 702 O O . GLN A 1 89 ? 18.768 -2.595 -20.510 1.00 50.09 89 GLN A O 1
ATOM 707 N N . GLU A 1 90 ? 17.587 -2.155 -22.356 1.00 54.75 90 GLU A N 1
ATOM 708 C CA . GLU A 1 90 ? 16.949 -0.978 -21.751 1.00 54.75 90 GLU A CA 1
ATOM 709 C C . GLU A 1 90 ? 15.942 -1.398 -20.664 1.00 54.75 90 GLU A C 1
ATOM 711 O O . GLU A 1 90 ? 14.814 -1.810 -20.934 1.00 54.75 90 GLU A O 1
ATOM 716 N N . GLN A 1 91 ? 16.373 -1.305 -19.402 1.00 59.56 91 GLN A N 1
ATOM 717 C CA . GLN A 1 91 ? 15.476 -1.312 -18.253 1.00 59.56 91 GLN A CA 1
ATOM 718 C C . GLN A 1 91 ? 14.953 0.107 -18.042 1.00 59.56 91 GLN A C 1
ATOM 720 O O . GLN A 1 91 ? 15.672 0.963 -17.526 1.00 59.56 91 GLN A O 1
ATOM 725 N N . GLU A 1 92 ? 13.700 0.359 -18.410 1.00 73.25 92 GLU A N 1
ATOM 726 C CA . GLU A 1 92 ? 13.015 1.581 -17.995 1.00 73.25 92 GLU A CA 1
ATOM 727 C C . GLU A 1 92 ? 12.483 1.352 -16.579 1.00 73.25 92 GLU A C 1
ATOM 729 O O . GLU A 1 92 ? 11.613 0.504 -16.350 1.00 73.25 92 GLU A O 1
ATOM 734 N N . ARG A 1 93 ? 13.048 2.078 -15.613 1.00 85.19 93 ARG A N 1
ATOM 735 C CA . ARG A 1 93 ? 12.553 2.093 -14.238 1.00 85.19 93 ARG A CA 1
ATOM 736 C C . ARG A 1 93 ? 11.967 3.454 -13.939 1.00 85.19 93 ARG A C 1
ATOM 738 O O . ARG A 1 93 ? 12.625 4.471 -14.147 1.00 85.19 93 ARG A O 1
ATOM 745 N N . ARG A 1 94 ? 10.749 3.475 -13.416 1.00 88.88 94 ARG A N 1
ATOM 746 C CA . ARG A 1 94 ? 10.128 4.698 -12.917 1.00 88.88 94 ARG A CA 1
ATOM 747 C C . ARG A 1 94 ? 9.439 4.447 -11.590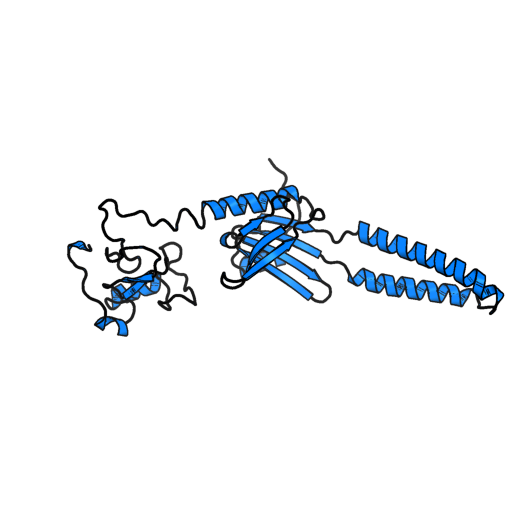 1.00 88.88 94 ARG A C 1
ATOM 749 O O . ARG A 1 94 ? 8.869 3.378 -11.377 1.00 88.88 94 ARG A O 1
ATOM 756 N N . VAL A 1 95 ? 9.510 5.443 -10.722 1.00 91.75 95 VAL A N 1
ATOM 757 C CA . VAL A 1 95 ? 8.798 5.485 -9.450 1.00 91.75 95 VAL A CA 1
ATOM 758 C C . VAL A 1 95 ? 7.733 6.559 -9.554 1.00 91.75 95 VAL A C 1
ATOM 760 O O . VAL A 1 95 ? 8.042 7.697 -9.897 1.00 91.75 95 VAL A O 1
ATOM 763 N N . ILE A 1 96 ? 6.488 6.196 -9.281 1.00 92.31 96 ILE A N 1
ATOM 764 C CA . ILE A 1 96 ? 5.355 7.122 -9.275 1.00 92.31 96 ILE A CA 1
ATOM 765 C C . ILE A 1 96 ? 4.899 7.267 -7.837 1.00 92.31 96 ILE A C 1
ATOM 767 O O . ILE A 1 96 ? 4.620 6.266 -7.182 1.00 92.31 96 ILE A O 1
ATOM 771 N N . ILE A 1 97 ? 4.848 8.502 -7.361 1.00 92.44 97 ILE A N 1
ATOM 772 C CA . ILE A 1 97 ? 4.317 8.869 -6.054 1.00 92.44 97 ILE A CA 1
ATOM 773 C C . ILE A 1 97 ? 2.831 9.158 -6.241 1.00 92.44 97 ILE A C 1
ATOM 775 O O . ILE A 1 97 ? 2.463 9.942 -7.116 1.00 92.44 97 ILE A O 1
ATOM 779 N N . CYS A 1 98 ? 1.991 8.532 -5.428 1.00 90.12 98 CYS A N 1
ATOM 780 C CA . CYS A 1 98 ? 0.547 8.732 -5.394 1.00 90.12 98 CYS A CA 1
ATOM 781 C C . CYS A 1 98 ? 0.112 9.162 -3.985 1.00 90.12 98 CYS A C 1
ATOM 783 O O . CYS A 1 98 ? 0.875 9.066 -3.020 1.00 90.12 98 CYS A O 1
ATOM 785 N N . GLU A 1 99 ? -1.143 9.582 -3.848 1.00 85.19 99 GLU A N 1
ATOM 786 C CA . GLU A 1 99 ? -1.721 10.001 -2.563 1.00 85.19 99 GLU A CA 1
ATOM 787 C C . GLU A 1 99 ? -1.561 8.947 -1.453 1.00 85.19 99 GLU A C 1
ATOM 789 O O . GLU A 1 99 ? -1.151 9.289 -0.349 1.00 85.19 99 GLU A O 1
ATOM 794 N N . HIS A 1 100 ? -1.818 7.665 -1.735 1.00 84.00 100 HIS A N 1
ATOM 795 C CA . HIS A 1 100 ? -1.872 6.597 -0.719 1.00 84.00 100 HIS A CA 1
ATOM 796 C C . HIS A 1 100 ? -0.719 5.579 -0.802 1.00 84.00 100 HIS A C 1
ATOM 798 O O . HIS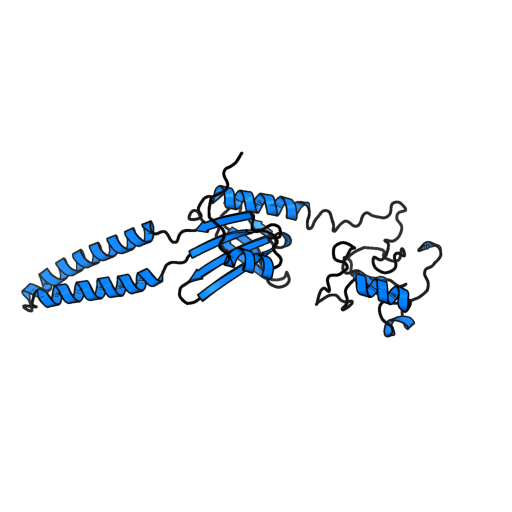 A 1 100 ? -0.629 4.651 0.008 1.00 84.00 100 HIS A O 1
ATOM 804 N N . GLY A 1 101 ? 0.199 5.748 -1.753 1.00 89.94 101 GLY A N 1
ATOM 805 C CA . GLY A 1 101 ? 1.395 4.921 -1.863 1.00 89.94 101 GLY A CA 1
ATOM 806 C C . GLY A 1 101 ? 2.265 5.306 -3.049 1.00 89.94 101 GLY A C 1
ATOM 807 O O . GLY A 1 101 ? 2.157 6.399 -3.594 1.00 89.94 101 GLY A O 1
ATOM 808 N N . LEU A 1 102 ? 3.115 4.382 -3.478 1.00 93.75 102 LEU A N 1
ATOM 809 C CA . LEU A 1 102 ? 3.940 4.524 -4.668 1.00 93.75 102 LEU A CA 1
ATOM 810 C C . LEU A 1 102 ? 3.915 3.260 -5.531 1.00 93.75 102 LEU A C 1
ATOM 812 O O . LEU A 1 102 ? 3.625 2.154 -5.062 1.00 93.75 102 LEU A O 1
ATOM 816 N N . LEU A 1 103 ? 4.278 3.434 -6.799 1.00 92.88 103 LEU A N 1
ATOM 817 C CA . LEU A 1 103 ? 4.493 2.362 -7.766 1.00 92.88 103 LEU A CA 1
ATOM 818 C C . LEU A 1 103 ? 5.955 2.357 -8.215 1.00 92.88 103 LEU A C 1
ATOM 820 O O . LEU A 1 103 ? 6.434 3.364 -8.725 1.00 92.88 103 LEU A O 1
ATOM 824 N N . GLU A 1 104 ? 6.646 1.220 -8.109 1.00 92.19 104 GLU A N 1
ATOM 825 C CA . GLU A 1 104 ? 7.897 0.976 -8.842 1.00 92.19 104 GLU A CA 1
ATOM 826 C C . GLU A 1 104 ? 7.565 0.165 -10.100 1.00 92.19 104 GLU A C 1
ATOM 828 O O . GLU A 1 104 ? 7.255 -1.028 -10.031 1.00 92.19 104 GLU A O 1
ATOM 833 N N . ILE A 1 105 ? 7.634 0.807 -11.264 1.00 89.75 105 ILE A N 1
ATOM 834 C CA . ILE A 1 105 ? 7.433 0.154 -12.556 1.00 89.75 105 ILE A CA 1
ATOM 835 C C . ILE A 1 105 ? 8.802 -0.132 -13.159 1.00 89.75 105 ILE A C 1
ATOM 837 O O . ILE A 1 105 ? 9.578 0.780 -13.440 1.00 89.75 105 ILE A O 1
ATOM 841 N N . ILE A 1 106 ? 9.079 -1.413 -13.384 1.00 86.44 106 ILE A N 1
ATOM 842 C CA . ILE A 1 106 ? 10.294 -1.907 -14.025 1.00 86.44 106 ILE A CA 1
ATOM 843 C C . ILE A 1 106 ? 9.871 -2.594 -15.321 1.00 86.44 106 ILE A C 1
ATOM 845 O O . ILE A 1 106 ? 9.276 -3.676 -15.304 1.00 86.44 106 ILE A O 1
ATOM 849 N N . ARG A 1 107 ? 10.189 -1.983 -16.458 1.00 81.88 107 ARG A N 1
ATOM 850 C CA . ARG A 1 107 ? 10.013 -2.608 -17.769 1.00 81.88 107 ARG A CA 1
ATOM 851 C C . ARG A 1 107 ? 11.320 -3.265 -18.187 1.00 81.88 107 ARG A C 1
ATOM 853 O O . ARG A 1 107 ? 12.356 -2.616 -18.267 1.00 81.88 107 ARG A O 1
ATOM 860 N N . MET A 1 108 ? 11.253 -4.570 -18.419 1.00 71.31 108 MET A N 1
ATOM 861 C CA . MET A 1 108 ? 12.298 -5.370 -19.049 1.00 71.31 108 MET A CA 1
ATOM 862 C C . MET A 1 108 ? 11.751 -5.929 -20.363 1.00 71.31 108 MET A C 1
ATOM 864 O O . MET A 1 108 ? 10.541 -5.955 -20.600 1.00 71.31 108 MET A O 1
ATOM 868 N N . ILE A 1 109 ? 12.629 -6.433 -21.221 1.00 61.44 109 ILE A N 1
ATOM 869 C CA . ILE A 1 109 ? 12.196 -7.006 -22.496 1.00 61.44 109 ILE A CA 1
ATOM 870 C C . ILE A 1 109 ? 11.364 -8.264 -22.277 1.00 61.44 109 ILE A C 1
ATOM 872 O O . ILE A 1 109 ? 11.809 -9.221 -21.649 1.00 61.44 109 ILE A O 1
ATOM 876 N N . GLY A 1 110 ? 10.132 -8.231 -22.789 1.00 65.06 110 GLY A N 1
ATOM 877 C CA . GLY A 1 110 ? 9.151 -9.310 -22.667 1.00 65.06 110 GLY A CA 1
ATOM 878 C C . GLY A 1 110 ? 8.530 -9.462 -21.275 1.00 65.06 110 GLY A C 1
ATOM 879 O O . GLY A 1 110 ? 7.672 -10.322 -21.097 1.00 65.06 110 GLY A O 1
ATOM 880 N N . ARG A 1 111 ? 8.927 -8.650 -20.283 1.00 75.88 111 ARG A N 1
ATOM 881 C CA . ARG A 1 111 ? 8.411 -8.746 -18.913 1.00 75.88 111 ARG A CA 1
ATOM 882 C C . ARG A 1 111 ? 8.280 -7.378 -18.258 1.00 75.88 111 ARG A C 1
ATOM 884 O O . ARG A 1 111 ? 9.250 -6.639 -18.119 1.00 75.88 111 ARG A O 1
ATOM 891 N N . LYS A 1 112 ? 7.088 -7.091 -17.748 1.00 83.38 112 LYS A N 1
ATOM 892 C CA . LYS A 1 112 ? 6.824 -5.940 -16.886 1.00 83.38 112 LYS A CA 1
ATOM 893 C C . LYS A 1 112 ? 6.743 -6.408 -15.436 1.00 83.38 112 LYS A C 1
ATOM 895 O O . LYS A 1 112 ? 6.095 -7.410 -15.148 1.00 83.38 112 LYS A O 1
ATOM 900 N N . SER A 1 113 ? 7.412 -5.699 -14.537 1.00 86.88 113 SER A N 1
ATOM 901 C CA . SER A 1 113 ? 7.278 -5.879 -13.093 1.00 86.88 113 SER A CA 1
ATOM 902 C C . SER A 1 113 ? 6.743 -4.587 -12.495 1.00 86.88 113 SER A C 1
ATOM 904 O O . SER A 1 113 ? 7.255 -3.509 -12.793 1.00 86.88 113 SER A O 1
ATOM 906 N N . ILE A 1 114 ? 5.696 -4.697 -11.687 1.00 89.56 114 ILE A N 1
ATOM 907 C CA . ILE A 1 114 ? 5.057 -3.570 -11.012 1.00 89.56 114 ILE A CA 1
ATOM 908 C C . ILE A 1 114 ? 5.074 -3.905 -9.533 1.00 89.56 114 ILE A C 1
ATOM 910 O O . ILE A 1 114 ? 4.527 -4.932 -9.133 1.00 89.56 114 ILE A O 1
ATOM 914 N N . LYS A 1 115 ? 5.724 -3.066 -8.734 1.00 90.62 115 LYS A N 1
ATOM 915 C CA . LYS A 1 115 ? 5.661 -3.166 -7.280 1.00 90.62 115 LYS A CA 1
ATOM 916 C C . LYS A 1 115 ? 4.785 -2.049 -6.756 1.00 90.62 115 LYS A C 1
ATOM 918 O O . LYS A 1 115 ? 4.975 -0.893 -7.121 1.00 90.62 115 LYS A O 1
ATOM 923 N N . VAL A 1 116 ? 3.846 -2.423 -5.906 1.00 90.12 116 VAL A N 1
ATOM 924 C CA . VAL A 1 116 ? 2.907 -1.523 -5.247 1.00 90.12 116 VAL A CA 1
ATOM 925 C C . VAL A 1 116 ? 3.342 -1.419 -3.797 1.00 90.12 116 VAL A C 1
ATOM 927 O O . VAL A 1 116 ? 3.544 -2.446 -3.149 1.00 90.12 116 VAL A O 1
ATOM 930 N N . VAL A 1 117 ? 3.520 -0.201 -3.297 1.00 89.50 117 VAL A N 1
ATOM 931 C CA . VAL A 1 117 ? 3.942 0.032 -1.914 1.00 89.50 117 VAL A CA 1
ATOM 932 C C . VAL A 1 117 ? 3.035 1.081 -1.297 1.00 89.50 117 VAL A C 1
ATOM 934 O O . VAL A 1 117 ? 3.054 2.234 -1.711 1.00 89.50 117 VAL A O 1
ATOM 937 N N . LEU A 1 118 ? 2.244 0.691 -0.301 1.00 86.44 118 LEU A N 1
ATOM 938 C CA . LEU A 1 118 ? 1.439 1.636 0.468 1.00 86.44 118 LEU A CA 1
ATOM 939 C C . LEU A 1 118 ? 2.329 2.418 1.431 1.00 86.44 118 LEU A C 1
ATOM 941 O O . LEU A 1 118 ? 3.289 1.869 1.977 1.00 86.44 118 LEU A O 1
ATOM 945 N N . TRP A 1 119 ? 1.982 3.676 1.705 1.00 86.62 119 TRP A N 1
ATOM 946 C CA . TRP A 1 119 ? 2.782 4.503 2.615 1.00 86.62 119 TRP A CA 1
ATOM 947 C C . TRP A 1 119 ? 2.903 3.904 4.022 1.00 86.62 119 TRP A C 1
ATOM 949 O O . TRP A 1 119 ? 3.972 3.966 4.623 1.00 86.62 119 TRP A O 1
ATOM 959 N N . GLN A 1 120 ? 1.844 3.248 4.508 1.00 79.69 120 GLN A N 1
ATOM 960 C CA . GLN A 1 120 ? 1.824 2.543 5.798 1.00 79.69 120 GLN A CA 1
ATOM 961 C C . GLN A 1 120 ? 2.812 1.363 5.881 1.00 79.69 120 GLN A C 1
ATOM 963 O O . GLN A 1 120 ? 3.185 0.940 6.975 1.00 79.69 120 GLN A O 1
ATOM 968 N N . ASP A 1 121 ? 3.218 0.813 4.734 1.00 83.12 121 ASP A N 1
ATOM 969 C CA . ASP A 1 121 ? 4.112 -0.340 4.655 1.00 83.12 121 ASP A CA 1
ATOM 970 C C . ASP A 1 121 ? 5.576 0.073 4.462 1.00 83.12 121 ASP A C 1
ATOM 972 O O . ASP A 1 121 ? 6.460 -0.776 4.586 1.00 83.12 121 ASP A O 1
ATOM 976 N N . VAL A 1 122 ? 5.857 1.359 4.209 1.00 86.31 122 VAL A N 1
ATOM 977 C CA . VAL A 1 122 ? 7.221 1.896 4.115 1.00 86.31 122 VAL A CA 1
ATOM 978 C C . VAL A 1 122 ? 7.857 1.930 5.505 1.00 86.31 122 VAL A C 1
ATOM 980 O O . VAL A 1 122 ? 7.493 2.724 6.371 1.00 86.31 122 VAL A O 1
ATOM 983 N N . VAL A 1 123 ? 8.863 1.085 5.711 1.00 82.75 123 VAL A N 1
ATOM 984 C CA . VAL A 1 123 ? 9.572 0.946 6.990 1.00 82.75 123 VAL A CA 1
ATOM 985 C C . VAL A 1 123 ? 10.604 2.054 7.127 1.00 82.75 123 VAL A C 1
ATOM 987 O O . VAL A 1 123 ? 10.575 2.859 8.061 1.00 82.75 123 VAL A O 1
ATOM 990 N N . GLU A 1 124 ? 11.508 2.136 6.157 1.00 80.88 124 GLU A N 1
ATOM 991 C CA . GLU A 1 124 ? 12.598 3.095 6.164 1.00 80.88 124 GLU A CA 1
ATOM 992 C C . GLU A 1 124 ? 13.118 3.378 4.761 1.00 80.88 124 GLU A C 1
ATOM 994 O O . GLU A 1 124 ? 13.013 2.561 3.845 1.00 80.88 124 GLU A O 1
ATOM 999 N N . VAL A 1 125 ? 13.707 4.561 4.632 1.00 79.19 125 VAL A N 1
ATOM 1000 C CA . VAL A 1 125 ? 14.652 4.871 3.572 1.00 79.19 125 VAL A CA 1
ATOM 1001 C C . VAL A 1 125 ? 16.004 4.969 4.266 1.00 79.19 125 VAL A C 1
ATOM 1003 O O . VAL A 1 125 ? 16.101 5.643 5.293 1.00 79.19 125 VAL A O 1
ATOM 1006 N N . SER A 1 126 ? 17.021 4.266 3.763 1.00 74.62 126 SER A N 1
ATOM 1007 C CA . SER A 1 126 ? 18.345 4.245 4.395 1.00 74.62 126 SER A CA 1
ATOM 1008 C C . SER A 1 126 ? 18.896 5.661 4.591 1.00 74.62 126 SER A C 1
ATOM 1010 O O . SER A 1 126 ? 18.546 6.568 3.839 1.00 74.62 126 SER A O 1
ATOM 1012 N N . ALA A 1 127 ? 19.793 5.866 5.561 1.00 60.53 127 ALA A N 1
ATOM 1013 C CA . ALA A 1 127 ? 20.358 7.193 5.851 1.00 60.53 127 ALA A CA 1
ATOM 1014 C C . ALA A 1 127 ? 21.028 7.854 4.625 1.00 60.53 127 ALA A C 1
ATOM 1016 O O . ALA A 1 127 ? 21.010 9.071 4.481 1.00 60.53 127 ALA A O 1
ATOM 1017 N N . ALA A 1 128 ? 21.560 7.048 3.700 1.00 67.38 128 ALA A N 1
ATOM 1018 C CA . ALA A 1 128 ? 22.119 7.500 2.422 1.00 67.38 128 ALA A CA 1
ATOM 1019 C C . ALA A 1 128 ? 21.060 7.715 1.313 1.00 67.38 128 ALA A C 1
ATOM 1021 O O . ALA A 1 128 ? 21.391 7.975 0.151 1.00 67.38 128 ALA A O 1
ATOM 1022 N N . GLY A 1 129 ? 19.776 7.519 1.611 1.00 63.69 129 GLY A N 1
ATOM 1023 C CA . GLY A 1 129 ? 18.667 7.643 0.667 1.00 63.69 129 GLY A CA 1
ATOM 1024 C C . GLY A 1 129 ? 18.645 6.575 -0.426 1.00 63.69 129 GLY A C 1
ATOM 1025 O O . GLY A 1 129 ? 18.033 6.776 -1.466 1.00 63.69 129 GLY A O 1
ATOM 1026 N N . THR A 1 130 ? 19.417 5.496 -0.276 1.00 77.88 130 THR A N 1
ATOM 1027 C CA . THR A 1 130 ? 19.771 4.594 -1.391 1.00 77.88 130 THR A CA 1
ATOM 1028 C C . THR A 1 130 ? 18.885 3.358 -1.455 1.00 77.88 130 THR A C 1
ATOM 1030 O O . THR A 1 130 ? 18.739 2.754 -2.513 1.00 77.88 130 THR A O 1
ATOM 1033 N N . LEU A 1 131 ? 18.275 2.984 -0.335 1.00 85.06 131 LEU A N 1
ATOM 1034 C CA . LEU A 1 131 ? 17.447 1.793 -0.228 1.00 85.06 131 LEU A CA 1
ATOM 1035 C C . LEU A 1 131 ? 16.118 2.172 0.412 1.00 85.06 131 LEU A C 1
ATOM 1037 O O . LEU A 1 131 ? 16.117 2.731 1.506 1.00 85.06 131 LEU A O 1
ATOM 1041 N N . LEU A 1 132 ? 15.014 1.855 -0.259 1.00 88.81 132 LEU A N 1
ATOM 1042 C CA . LEU A 1 132 ? 13.682 1.897 0.330 1.00 88.81 132 LEU A CA 1
ATOM 1043 C C . LEU A 1 132 ? 13.297 0.488 0.762 1.00 88.81 132 LEU A C 1
ATOM 1045 O O . LEU A 1 132 ? 13.305 -0.425 -0.063 1.00 88.81 132 LEU A O 1
ATOM 1049 N N . THR A 1 133 ? 12.938 0.329 2.033 1.00 86.81 133 THR A N 1
ATOM 1050 C CA . THR A 1 133 ? 12.493 -0.936 2.626 1.00 86.81 133 THR A CA 1
ATOM 1051 C C . THR A 1 133 ? 11.026 -0.833 3.015 1.00 86.81 133 THR A C 1
ATOM 1053 O O . THR A 1 133 ? 10.604 0.135 3.650 1.00 86.81 133 THR A O 1
ATOM 1056 N N . TYR A 1 134 ? 10.244 -1.845 2.652 1.00 87.12 134 TYR A N 1
ATOM 1057 C CA . TYR A 1 134 ? 8.809 -1.905 2.899 1.00 87.12 134 TYR A CA 1
ATOM 1058 C C . TYR A 1 134 ? 8.347 -3.326 3.237 1.00 87.12 134 TYR A C 1
ATOM 1060 O O . TYR A 1 134 ? 9.054 -4.308 3.000 1.00 87.12 134 TYR A O 1
ATOM 1068 N N . ARG A 1 135 ? 7.150 -3.443 3.813 1.00 83.88 135 ARG A N 1
ATOM 1069 C CA . ARG A 1 135 ? 6.496 -4.729 4.078 1.00 83.88 135 ARG A CA 1
ATOM 1070 C C . ARG A 1 135 ? 5.759 -5.208 2.823 1.00 83.88 135 ARG A C 1
ATOM 1072 O O . ARG A 1 135 ? 4.900 -4.507 2.306 1.00 83.88 135 ARG A O 1
ATOM 1079 N N . ALA A 1 136 ? 6.083 -6.405 2.347 1.00 78.06 136 ALA A N 1
ATOM 1080 C CA . ALA A 1 136 ? 5.419 -7.075 1.229 1.00 78.06 136 ALA A CA 1
ATOM 1081 C C . ALA A 1 136 ? 4.466 -8.174 1.735 1.00 78.06 136 ALA A C 1
ATOM 1083 O O . ALA A 1 136 ? 4.726 -8.774 2.781 1.00 78.06 136 ALA A O 1
ATOM 1084 N N . ASP A 1 137 ? 3.392 -8.443 0.981 1.00 61.31 137 ASP A N 1
ATOM 1085 C CA . ASP A 1 137 ? 2.441 -9.557 1.166 1.00 61.31 137 ASP A CA 1
ATOM 1086 C C . ASP A 1 137 ? 2.056 -9.851 2.630 1.00 61.31 137 ASP A C 1
ATOM 1088 O O . ASP A 1 137 ? 2.610 -10.733 3.292 1.00 61.31 137 ASP A O 1
ATOM 1092 N N . GLY A 1 138 ? 1.058 -9.132 3.156 1.00 54.00 138 GLY A N 1
ATOM 1093 C CA . GLY A 1 138 ? 0.421 -9.510 4.425 1.00 54.00 138 GLY A CA 1
ATOM 1094 C C . GLY A 1 138 ? 1.299 -9.326 5.672 1.00 54.00 138 GLY A C 1
ATOM 1095 O O . GLY A 1 138 ? 1.163 -10.073 6.640 1.00 54.00 138 GLY A O 1
ATOM 1096 N N . ARG A 1 139 ? 2.173 -8.309 5.670 1.00 59.16 139 ARG A N 1
ATOM 1097 C CA . ARG A 1 139 ? 2.918 -7.769 6.832 1.00 59.16 139 ARG A CA 1
ATOM 1098 C C . ARG A 1 139 ? 4.068 -8.620 7.399 1.00 59.16 139 ARG A C 1
ATOM 1100 O O . ARG A 1 139 ? 4.735 -8.143 8.315 1.00 59.16 139 ARG A O 1
ATOM 1107 N N . LYS A 1 140 ? 4.353 -9.824 6.876 1.00 56.44 140 LYS A N 1
ATOM 1108 C CA . LYS A 1 140 ? 5.412 -10.710 7.424 1.00 56.44 140 LYS A CA 1
ATOM 1109 C C . LYS A 1 140 ? 6.743 -10.715 6.662 1.00 56.44 140 LYS A C 1
ATOM 1111 O O . LYS A 1 140 ? 7.739 -11.149 7.235 1.00 56.44 140 LYS A O 1
ATOM 1116 N N . LYS A 1 141 ? 6.798 -10.264 5.404 1.00 74.94 141 LYS A N 1
ATOM 1117 C CA . LYS A 1 141 ? 8.042 -10.239 4.610 1.00 74.94 141 LYS A CA 1
ATOM 1118 C C . LYS A 1 141 ? 8.492 -8.807 4.354 1.00 74.94 141 LYS A C 1
ATOM 1120 O O . LYS A 1 141 ? 7.673 -7.952 4.041 1.00 74.94 141 LYS A O 1
ATOM 1125 N N . PHE A 1 142 ? 9.794 -8.558 4.453 1.00 81.00 142 PHE A N 1
ATOM 1126 C CA . PHE A 1 142 ? 10.387 -7.293 4.030 1.00 81.00 142 PHE A CA 1
ATOM 1127 C C . PHE A 1 142 ? 10.891 -7.413 2.597 1.00 81.00 142 PHE A C 1
ATOM 1129 O O . PHE A 1 142 ? 11.479 -8.425 2.213 1.00 81.00 142 PHE A O 1
ATOM 1136 N N . ALA A 1 143 ? 10.652 -6.371 1.815 1.00 86.75 143 ALA A N 1
ATOM 1137 C CA . ALA A 1 143 ? 11.180 -6.205 0.478 1.00 86.75 143 ALA A CA 1
ATOM 1138 C C . ALA A 1 143 ? 11.823 -4.824 0.367 1.00 86.75 143 ALA A C 1
ATOM 1140 O O . ALA A 1 143 ? 11.486 -3.901 1.110 1.00 86.75 143 ALA A O 1
ATOM 1141 N N . SER A 1 144 ? 12.739 -4.683 -0.585 1.00 87.88 144 SER A N 1
ATOM 1142 C CA . SER A 1 144 ? 13.416 -3.414 -0.811 1.00 87.88 144 SER A CA 1
ATOM 1143 C C . SER A 1 144 ? 13.646 -3.166 -2.295 1.00 87.88 144 SER A C 1
ATOM 1145 O O . SER A 1 144 ? 13.688 -4.096 -3.110 1.00 87.88 144 SER A O 1
ATOM 1147 N N . PHE A 1 145 ? 13.806 -1.899 -2.657 1.00 87.44 145 PHE A N 1
ATOM 1148 C CA . PHE A 1 145 ? 14.357 -1.523 -3.953 1.00 87.44 145 PHE A CA 1
ATOM 1149 C C . PHE A 1 145 ? 15.269 -0.302 -3.845 1.00 87.44 145 PHE A C 1
ATOM 1151 O O . PHE A 1 145 ? 15.205 0.477 -2.893 1.00 87.44 145 PHE A O 1
ATOM 1158 N N . MET A 1 146 ? 16.170 -0.195 -4.821 1.00 86.06 146 MET A N 1
ATOM 1159 C CA . MET A 1 146 ? 17.235 0.801 -4.837 1.00 86.06 146 MET A CA 1
ATOM 1160 C C . MET A 1 146 ? 16.738 2.126 -5.417 1.00 86.06 146 MET A C 1
ATOM 1162 O O . MET A 1 146 ? 16.208 2.165 -6.529 1.00 86.06 146 MET A O 1
ATOM 1166 N N . LEU A 1 147 ? 16.997 3.199 -4.678 1.00 87.19 147 LEU A N 1
ATOM 1167 C CA . LEU A 1 147 ? 16.877 4.599 -5.077 1.00 87.19 147 LEU A CA 1
ATOM 1168 C C . LEU A 1 147 ? 18.291 5.137 -5.354 1.00 87.19 147 LEU A C 1
ATOM 1170 O O . LEU A 1 147 ? 18.837 5.933 -4.585 1.00 87.19 147 LEU A O 1
ATOM 1174 N N . ASP A 1 148 ? 18.948 4.622 -6.393 1.00 80.81 148 ASP A N 1
ATOM 1175 C CA . ASP A 1 148 ? 20.330 4.994 -6.714 1.00 80.81 148 ASP A CA 1
ATOM 1176 C C . ASP A 1 148 ? 20.447 6.362 -7.403 1.00 80.81 148 ASP A C 1
ATOM 1178 O O . ASP A 1 148 ? 19.457 6.987 -7.780 1.00 80.81 148 ASP A O 1
ATOM 1182 N N . ASP A 1 149 ? 21.681 6.847 -7.524 1.00 80.50 149 ASP A N 1
ATOM 1183 C CA . ASP A 1 149 ? 22.069 8.146 -8.094 1.00 80.50 149 ASP A CA 1
ATOM 1184 C C . ASP A 1 149 ? 21.615 8.372 -9.544 1.00 80.50 149 ASP A C 1
ATOM 1186 O O . ASP A 1 149 ? 21.552 9.513 -9.998 1.00 80.50 149 ASP A O 1
ATOM 1190 N N . LYS A 1 150 ? 21.229 7.308 -10.253 1.00 82.31 150 LYS A N 1
ATOM 1191 C CA . LYS A 1 150 ? 20.753 7.364 -11.640 1.00 82.31 150 LYS A CA 1
ATOM 1192 C C . LYS A 1 150 ? 19.326 7.901 -11.796 1.00 82.31 150 LYS A C 1
ATOM 1194 O O . LYS A 1 150 ? 18.925 8.182 -12.925 1.00 82.31 150 LYS A O 1
ATOM 1199 N N . TYR A 1 151 ? 18.540 8.021 -10.722 1.00 83.75 151 TYR A N 1
ATOM 1200 C CA . TYR A 1 151 ? 17.204 8.627 -10.796 1.00 83.75 151 TYR A CA 1
ATOM 1201 C C . TYR A 1 151 ? 17.286 10.131 -11.080 1.00 83.75 151 TYR A C 1
ATOM 1203 O O . TYR A 1 151 ? 17.996 10.874 -10.399 1.00 83.75 151 TYR A O 1
ATOM 1211 N N . GLN A 1 152 ? 16.497 10.601 -12.048 1.00 82.69 152 GLN A N 1
ATOM 1212 C CA . GLN A 1 152 ? 16.296 12.035 -12.246 1.00 82.69 152 GLN A CA 1
ATOM 1213 C C . GLN A 1 152 ? 15.643 12.630 -11.000 1.00 82.69 152 GLN A C 1
ATOM 1215 O O . GLN A 1 152 ? 14.706 12.049 -10.453 1.00 82.69 152 GLN A O 1
ATOM 1220 N N . TYR A 1 153 ? 16.157 13.776 -10.547 1.00 84.56 153 TYR A N 1
ATOM 1221 C CA . TYR A 1 153 ? 15.678 14.457 -9.341 1.00 84.56 153 TYR A CA 1
ATOM 1222 C C . TYR A 1 153 ? 15.667 13.550 -8.099 1.00 84.56 153 TYR A C 1
ATOM 1224 O O . TYR A 1 153 ? 14.779 13.643 -7.258 1.00 84.56 153 TYR A O 1
ATOM 1232 N N . ARG A 1 154 ? 16.672 12.670 -7.948 1.00 85.69 154 ARG A N 1
ATOM 1233 C CA . ARG A 1 154 ? 16.776 11.729 -6.816 1.00 85.69 154 ARG A CA 1
ATOM 1234 C C . ARG A 1 154 ? 16.566 12.383 -5.446 1.00 85.69 154 ARG A C 1
ATOM 1236 O O . ARG A 1 154 ? 15.927 11.789 -4.584 1.00 85.69 154 ARG A O 1
ATOM 1243 N N . GLY A 1 155 ? 17.112 13.582 -5.233 1.00 84.75 155 GLY A N 1
ATOM 1244 C CA . GLY A 1 155 ? 16.921 14.321 -3.982 1.00 84.75 155 GLY A CA 1
ATOM 1245 C C . GLY A 1 155 ? 15.447 14.624 -3.707 1.00 84.75 155 GLY A C 1
ATOM 1246 O O . GLY A 1 155 ? 14.975 14.386 -2.601 1.00 84.75 155 GLY A O 1
ATOM 1247 N N . GLU A 1 156 ? 14.708 15.059 -4.728 1.00 87.56 156 GLU A N 1
ATOM 1248 C CA . GLU A 1 156 ? 13.264 15.305 -4.647 1.00 87.56 156 GLU A CA 1
ATOM 1249 C C . GLU A 1 156 ? 12.470 14.008 -4.496 1.00 87.56 156 GLU A C 1
ATOM 1251 O O . GLU A 1 156 ? 11.523 13.981 -3.724 1.00 87.56 156 GLU A O 1
ATOM 1256 N N . LEU A 1 157 ? 12.872 12.920 -5.163 1.00 89.00 157 LEU A N 1
ATOM 1257 C CA . LEU A 1 157 ? 12.269 11.596 -4.980 1.00 89.00 157 LEU A CA 1
ATOM 1258 C C . LEU A 1 157 ? 12.364 11.142 -3.518 1.00 89.00 157 LEU A C 1
ATOM 1260 O O . LEU A 1 157 ? 11.368 10.738 -2.923 1.00 89.00 157 LEU A O 1
ATOM 1264 N N . ILE A 1 158 ? 13.558 11.229 -2.927 1.00 88.69 158 ILE A N 1
ATOM 1265 C CA . ILE A 1 158 ? 13.782 10.856 -1.525 1.00 88.69 158 ILE A CA 1
ATOM 1266 C C . ILE A 1 158 ? 13.011 11.790 -0.595 1.00 88.69 158 ILE A C 1
ATOM 1268 O O . ILE A 1 158 ? 12.379 11.307 0.341 1.00 88.69 158 ILE A O 1
ATOM 1272 N N . ALA A 1 159 ? 13.039 13.100 -0.850 1.00 86.19 159 ALA A N 1
ATOM 1273 C CA . ALA A 1 159 ? 12.308 14.080 -0.054 1.00 86.19 159 ALA A CA 1
ATOM 1274 C C . ALA A 1 159 ? 10.793 13.842 -0.120 1.00 86.19 159 ALA A C 1
ATOM 1276 O O . ALA A 1 159 ? 10.148 13.815 0.919 1.00 86.19 159 ALA A O 1
ATOM 1277 N N . SER A 1 160 ? 10.248 13.576 -1.308 1.00 88.62 160 SER A N 1
ATOM 1278 C CA . SER A 1 160 ? 8.830 13.282 -1.518 1.00 88.62 160 SER A CA 1
ATOM 1279 C C . SER A 1 160 ? 8.419 11.997 -0.800 1.00 88.62 160 SER A C 1
ATOM 1281 O O . SER A 1 160 ? 7.434 11.993 -0.067 1.00 88.62 160 SER A O 1
ATOM 1283 N N . ILE A 1 161 ? 9.213 10.926 -0.911 1.00 88.75 161 ILE A N 1
ATOM 1284 C CA . ILE A 1 161 ? 8.984 9.690 -0.150 1.00 88.75 161 ILE A CA 1
ATOM 1285 C C . ILE A 1 161 ? 9.049 9.959 1.356 1.00 88.75 161 ILE A C 1
ATOM 1287 O O . ILE A 1 161 ? 8.215 9.445 2.093 1.00 88.75 161 ILE A O 1
ATOM 1291 N N . ALA A 1 162 ? 10.030 10.728 1.831 1.00 84.38 162 ALA A N 1
ATOM 1292 C CA . ALA A 1 162 ? 10.188 11.034 3.248 1.00 84.38 162 ALA A CA 1
ATOM 1293 C C . ALA A 1 162 ? 9.033 11.890 3.785 1.00 84.38 162 ALA A C 1
ATOM 1295 O O . ALA A 1 162 ? 8.555 11.620 4.880 1.00 84.38 162 ALA A O 1
ATOM 1296 N N . GLU A 1 163 ? 8.559 12.865 3.011 1.00 83.50 163 GLU A N 1
ATOM 1297 C CA . GLU A 1 163 ? 7.417 13.723 3.331 1.00 83.50 163 GLU A CA 1
ATOM 1298 C C . GLU A 1 163 ? 6.126 12.910 3.417 1.00 83.50 163 GLU A C 1
ATOM 1300 O O . GLU A 1 163 ? 5.450 12.948 4.442 1.00 83.50 163 GLU A O 1
ATOM 1305 N N . HIS A 1 164 ? 5.825 12.090 2.406 1.00 82.81 164 HIS A N 1
ATOM 1306 C CA . HIS A 1 164 ? 4.643 11.229 2.429 1.00 82.81 164 HIS A CA 1
ATOM 1307 C C . HIS A 1 164 ? 4.773 10.166 3.525 1.00 82.81 164 HIS A C 1
ATOM 1309 O O . HIS A 1 164 ? 3.846 9.952 4.299 1.00 82.81 164 HIS A O 1
ATOM 1315 N N . LYS A 1 165 ? 5.952 9.563 3.716 1.00 75.62 165 LYS A N 1
ATOM 1316 C CA . LYS A 1 165 ? 6.207 8.695 4.874 1.00 75.62 165 LYS A CA 1
ATOM 1317 C C . LYS A 1 165 ? 6.044 9.457 6.187 1.00 75.62 165 LYS A C 1
ATOM 1319 O O . LYS A 1 165 ? 5.616 8.855 7.152 1.00 75.62 165 LYS A O 1
ATOM 1324 N N . GLN A 1 166 ? 6.367 10.741 6.293 1.00 69.69 166 GLN A N 1
ATOM 1325 C CA . GLN A 1 166 ? 6.142 11.507 7.518 1.00 69.69 166 GLN A CA 1
ATOM 1326 C C . GLN A 1 166 ? 4.653 11.786 7.712 1.00 69.69 166 GLN A C 1
ATOM 1328 O O . GLN A 1 166 ? 4.157 11.606 8.820 1.00 69.69 166 GLN A O 1
ATOM 1333 N N . GLN A 1 167 ? 3.934 12.138 6.649 1.00 66.94 167 GLN A N 1
ATOM 1334 C CA . GLN A 1 167 ? 2.489 12.330 6.655 1.00 66.94 167 GLN A CA 1
ATOM 1335 C C . GLN A 1 167 ? 1.777 11.046 7.090 1.00 66.94 167 GLN A C 1
ATOM 1337 O O . GLN A 1 167 ? 1.005 11.071 8.036 1.00 66.94 167 GLN A O 1
ATOM 1342 N N . PHE A 1 168 ? 2.114 9.899 6.508 1.00 58.81 168 PHE A N 1
ATOM 1343 C CA . PHE A 1 168 ? 1.525 8.599 6.843 1.00 58.81 168 PHE A CA 1
ATOM 1344 C C . PHE A 1 168 ? 2.215 7.883 8.021 1.00 58.81 168 PHE A C 1
ATOM 1346 O O . PHE A 1 168 ? 1.662 6.960 8.605 1.00 58.81 168 PHE A O 1
ATOM 1353 N N . GLY A 1 169 ? 3.403 8.319 8.429 1.00 43.00 169 GLY A N 1
ATOM 1354 C CA . GLY A 1 169 ? 4.190 7.774 9.545 1.00 43.00 169 GLY A CA 1
ATOM 1355 C C . GLY A 1 169 ? 3.969 8.521 10.857 1.00 43.00 169 GLY A C 1
ATOM 1356 O O . GLY A 1 169 ? 4.103 7.923 11.919 1.00 43.00 169 GLY A O 1
ATOM 1357 N N . HIS A 1 170 ? 3.543 9.786 10.797 1.00 40.25 170 HIS A N 1
ATOM 1358 C CA . HIS A 1 170 ? 2.978 10.525 11.931 1.00 40.25 170 HIS A CA 1
ATOM 1359 C C . HIS A 1 170 ? 1.439 10.481 11.959 1.00 40.25 170 HIS A C 1
ATOM 1361 O O . HIS A 1 170 ? 0.869 10.748 13.017 1.00 40.25 170 HIS A O 1
ATOM 1367 N N . ALA A 1 171 ? 0.762 10.087 10.868 1.00 39.53 171 ALA A N 1
ATOM 1368 C CA . ALA A 1 171 ? -0.701 9.935 10.839 1.00 39.53 171 ALA A CA 1
ATOM 1369 C C . ALA A 1 171 ? -1.235 8.495 10.691 1.00 39.53 171 ALA A C 1
ATOM 1371 O O . ALA A 1 171 ? -2.436 8.314 10.816 1.00 39.53 171 ALA A O 1
ATOM 1372 N N . GLY A 1 172 ? -0.409 7.465 10.466 1.00 41.38 172 GLY A N 1
ATOM 1373 C CA . GLY A 1 172 ? -0.929 6.131 10.108 1.00 41.38 172 GLY A CA 1
ATOM 1374 C C . GLY A 1 172 ? -0.724 4.996 11.112 1.00 41.38 172 GLY A C 1
ATOM 1375 O O . GLY A 1 172 ? -1.416 3.990 11.003 1.00 41.38 172 GLY A O 1
ATOM 1376 N N . ILE A 1 173 ? 0.204 5.097 12.076 1.00 43.62 173 ILE A N 1
ATOM 1377 C CA . ILE A 1 173 ? 0.449 3.980 13.022 1.00 43.62 173 ILE A CA 1
ATOM 1378 C C . ILE A 1 173 ? 0.544 4.416 14.493 1.00 43.62 173 ILE A C 1
ATOM 1380 O O . ILE A 1 173 ? 0.108 3.664 15.353 1.00 43.62 173 ILE A O 1
ATOM 1384 N N . LEU A 1 174 ? 1.018 5.621 14.834 1.00 39.19 174 LEU A N 1
ATOM 1385 C CA . LEU A 1 174 ? 1.208 5.989 16.254 1.00 39.19 174 LEU A CA 1
ATOM 1386 C C . LEU A 1 174 ? 0.190 6.969 16.849 1.00 39.19 174 LEU A C 1
ATOM 1388 O O . LEU A 1 174 ? 0.145 7.089 18.068 1.00 39.19 174 LEU A O 1
ATOM 1392 N N . ARG A 1 175 ? -0.658 7.631 16.051 1.00 40.47 175 ARG A N 1
ATOM 1393 C CA . ARG A 1 175 ? -1.703 8.527 16.593 1.00 40.47 175 ARG A CA 1
ATOM 1394 C C . ARG A 1 175 ? -3.099 7.920 16.662 1.00 40.47 175 ARG A C 1
ATOM 1396 O O . ARG A 1 175 ? -4.001 8.533 17.216 1.00 40.47 175 ARG A O 1
ATOM 1403 N N . GLU A 1 176 ? -3.264 6.714 16.134 1.00 44.50 176 GLU A N 1
ATOM 1404 C CA . GLU A 1 176 ? -4.581 6.095 15.981 1.00 44.50 176 GLU A CA 1
ATOM 1405 C C . GLU A 1 176 ? -4.630 4.612 16.383 1.00 44.50 176 GLU A C 1
ATOM 1407 O O . GLU A 1 176 ? -5.664 3.967 16.222 1.00 44.50 176 GLU A O 1
ATOM 1412 N N . LEU A 1 177 ? -3.536 4.102 16.962 1.00 47.81 177 LEU A N 1
ATOM 1413 C CA . LEU A 1 177 ? -3.552 2.931 17.848 1.00 47.81 177 LEU A CA 1
ATOM 1414 C C . LEU A 1 177 ? -3.793 3.324 19.315 1.00 47.81 177 LEU A C 1
ATOM 1416 O O . LEU A 1 177 ? -4.098 2.470 20.138 1.00 47.81 177 LEU A O 1
ATOM 1420 N N . THR A 1 178 ? -3.701 4.610 19.667 1.00 53.44 178 THR A N 1
ATOM 1421 C CA . THR A 1 178 ? -4.137 5.076 20.985 1.00 53.44 178 THR A CA 1
ATOM 1422 C C . THR A 1 178 ? -5.620 5.380 20.929 1.00 53.44 178 THR A C 1
ATOM 1424 O O . THR A 1 178 ? -6.031 6.494 20.605 1.00 53.44 178 THR A O 1
ATOM 1427 N N . PHE A 1 179 ? -6.435 4.382 21.246 1.00 67.12 179 PHE A N 1
ATOM 1428 C CA . PHE A 1 179 ? -7.802 4.639 21.662 1.00 67.12 179 PHE A CA 1
ATOM 1429 C C . PHE A 1 179 ? -7.721 5.463 22.953 1.00 67.12 179 PHE A C 1
ATOM 1431 O O . PHE A 1 179 ? -7.129 4.981 23.921 1.00 67.12 179 PHE A O 1
ATOM 1438 N N . PRO A 1 180 ? -8.201 6.721 22.973 1.00 69.12 180 PRO A N 1
ATOM 1439 C CA . PRO A 1 180 ? -8.080 7.553 24.159 1.00 69.12 180 PRO A CA 1
ATOM 1440 C C . PRO A 1 180 ? -8.783 6.849 25.312 1.00 69.12 180 PRO A C 1
ATOM 1442 O O . PRO A 1 180 ? -9.948 6.458 25.188 1.00 69.12 180 PRO A O 1
ATOM 1445 N N . LYS A 1 181 ? -8.046 6.643 26.407 1.00 75.31 181 LYS A N 1
ATOM 1446 C CA . LYS A 1 181 ? -8.588 5.996 27.596 1.00 75.31 181 LYS A CA 1
ATOM 1447 C C . LYS A 1 181 ? -9.832 6.772 28.043 1.00 75.31 181 LYS A C 1
ATOM 1449 O O . LYS A 1 181 ? -9.765 8.003 28.074 1.00 75.31 181 LYS A O 1
ATOM 1454 N N . PRO A 1 182 ? -10.944 6.094 28.375 1.00 81.56 182 PRO A N 1
ATOM 1455 C CA . PRO A 1 182 ? -12.128 6.769 28.885 1.00 81.56 182 PRO A CA 1
ATOM 1456 C C . PRO A 1 182 ? -11.767 7.667 30.072 1.00 81.56 182 PRO A C 1
ATOM 1458 O O . PRO A 1 182 ? -10.993 7.259 30.941 1.00 81.56 182 PRO A O 1
ATOM 1461 N N . GLU A 1 183 ? -12.301 8.890 30.099 1.00 76.62 183 GLU A N 1
ATOM 1462 C CA . GLU A 1 183 ? -11.976 9.899 31.123 1.00 76.62 183 GLU A CA 1
ATOM 1463 C C . GLU A 1 183 ? -12.322 9.429 32.542 1.00 76.62 183 GLU A C 1
ATOM 1465 O O . GLU A 1 183 ? -11.637 9.764 33.504 1.00 76.62 183 GLU A O 1
ATOM 1470 N N . ASP A 1 184 ? -13.348 8.588 32.661 1.00 84.69 184 ASP A N 1
ATOM 1471 C CA . ASP A 1 184 ? -13.777 7.949 33.907 1.00 84.69 184 ASP A CA 1
ATOM 1472 C C . ASP A 1 184 ? -12.946 6.713 34.289 1.00 84.69 184 ASP A C 1
ATOM 1474 O O . ASP A 1 184 ? -13.243 6.042 35.277 1.00 84.69 184 ASP A O 1
ATOM 1478 N N . GLY A 1 185 ? -11.911 6.382 33.511 1.00 82.00 185 GLY A N 1
ATOM 1479 C CA . GLY A 1 185 ? -11.100 5.184 33.707 1.00 82.00 185 GLY A CA 1
ATOM 1480 C C . GLY A 1 185 ? -11.855 3.874 33.466 1.00 82.00 185 GLY A C 1
ATOM 1481 O O . GLY A 1 185 ? -11.320 2.814 33.793 1.00 82.00 185 GLY A O 1
ATOM 1482 N N . GLY A 1 186 ? -13.071 3.938 32.915 1.00 89.06 186 GLY A N 1
ATOM 1483 C CA . GLY A 1 186 ? -13.909 2.786 32.624 1.00 89.06 186 GLY A CA 1
ATOM 1484 C C . GLY A 1 186 ? -13.475 2.010 31.381 1.00 89.06 186 GLY A C 1
ATOM 1485 O O . GLY A 1 186 ? -12.418 2.236 30.789 1.00 89.06 186 GLY A O 1
ATOM 1486 N N . LYS A 1 187 ? -14.334 1.075 30.971 1.00 93.19 187 LYS A N 1
ATOM 1487 C CA . LYS A 1 187 ? -14.161 0.279 29.752 1.00 93.19 187 LYS A CA 1
ATOM 1488 C C . LYS A 1 187 ? -14.420 1.110 28.495 1.00 93.19 187 LYS A C 1
ATOM 1490 O O . LYS A 1 187 ? -15.251 2.021 28.483 1.00 93.19 187 LYS A O 1
ATOM 1495 N N . TYR A 1 188 ? -13.748 0.754 27.410 1.00 94.00 188 TYR A N 1
ATOM 1496 C CA . TYR A 1 188 ? -13.968 1.312 26.088 1.00 94.00 188 TYR A CA 1
ATOM 1497 C C . TYR A 1 188 ? -15.287 0.839 25.477 1.00 94.00 188 TYR A C 1
ATOM 1499 O O . TYR A 1 188 ? -15.746 -0.290 25.686 1.00 94.00 188 TYR A O 1
ATOM 1507 N N . ARG A 1 189 ? -15.864 1.711 24.646 1.00 94.31 189 ARG A N 1
ATOM 1508 C CA . ARG A 1 189 ? -17.049 1.400 23.846 1.00 94.31 189 ARG A CA 1
ATOM 1509 C C . ARG A 1 189 ? -16.702 0.425 22.724 1.00 94.31 189 ARG A C 1
ATOM 1511 O O . ARG A 1 189 ? -15.763 0.655 21.960 1.00 94.31 189 ARG A O 1
ATOM 1518 N N . CYS A 1 190 ? -17.491 -0.638 22.609 1.00 96.38 190 CYS A N 1
ATOM 1519 C CA . CYS A 1 190 ? -17.436 -1.548 21.476 1.00 96.38 190 CYS A CA 1
ATOM 1520 C C . CYS A 1 190 ? -17.799 -0.789 20.189 1.00 96.38 190 CYS A C 1
ATOM 1522 O O . CYS A 1 190 ? -18.849 -0.141 20.154 1.00 96.38 190 CYS A O 1
ATOM 1524 N N . PRO A 1 191 ? -17.001 -0.886 19.111 1.00 94.94 191 PRO A N 1
ATOM 1525 C CA . PRO A 1 191 ? -17.299 -0.181 17.865 1.00 94.94 191 PRO A CA 1
ATOM 1526 C C . PRO A 1 191 ? -18.574 -0.691 17.175 1.00 94.94 191 PRO A C 1
ATOM 1528 O O . PRO A 1 191 ? -19.142 0.020 16.347 1.00 94.94 191 PRO A O 1
ATOM 1531 N N . CYS A 1 192 ? -19.034 -1.905 17.499 1.00 97.12 192 CYS A N 1
ATOM 1532 C CA . CYS A 1 192 ? -20.247 -2.489 16.936 1.00 97.12 192 CYS A CA 1
ATOM 1533 C C . CYS A 1 192 ? -21.511 -2.012 17.669 1.00 97.12 192 CYS A C 1
ATOM 1535 O O . CYS A 1 192 ? -22.362 -1.374 17.060 1.00 97.12 192 CYS A O 1
ATOM 1537 N N . CYS A 1 193 ? -21.656 -2.306 18.964 1.00 97.06 193 CYS A N 1
ATOM 1538 C CA . CYS A 1 193 ? -22.891 -2.003 19.704 1.00 97.06 193 CYS A CA 1
ATOM 1539 C C . CYS A 1 193 ? -22.864 -0.694 20.504 1.00 97.06 193 CYS A C 1
ATOM 1541 O O . CYS A 1 193 ? -23.907 -0.260 20.979 1.00 97.06 193 CYS A O 1
ATOM 1543 N N . GLY A 1 194 ? -21.695 -0.075 20.685 1.00 95.38 194 GLY A N 1
ATOM 1544 C CA . GLY A 1 194 ? -21.540 1.187 21.412 1.00 95.38 194 GLY A CA 1
ATOM 1545 C C . GLY A 1 194 ? -21.445 1.073 22.940 1.00 95.38 194 GLY A C 1
ATOM 1546 O O . GLY A 1 194 ? -21.077 2.057 23.580 1.00 95.38 194 GLY A O 1
ATOM 1547 N N . PHE A 1 195 ? -21.708 -0.093 23.539 1.00 96.88 195 PHE A N 1
ATOM 1548 C CA . PHE A 1 195 ? -21.627 -0.292 24.996 1.00 96.88 195 PHE A CA 1
ATOM 1549 C C . PHE A 1 195 ? -20.184 -0.436 25.495 1.00 96.88 195 PHE A C 1
ATOM 1551 O O . PHE A 1 195 ? -19.309 -0.929 24.778 1.00 96.88 195 PHE A O 1
ATOM 1558 N N . ARG A 1 196 ? -19.930 -0.009 26.736 1.00 95.50 196 ARG A N 1
ATOM 1559 C CA . ARG A 1 196 ? -18.613 0.001 27.397 1.00 95.50 196 ARG A CA 1
ATOM 1560 C C . ARG A 1 196 ? -18.217 -1.388 27.909 1.00 95.50 196 ARG A C 1
ATOM 1562 O O . ARG A 1 196 ? -18.226 -1.651 29.106 1.00 95.50 196 ARG A O 1
ATOM 1569 N N . THR A 1 197 ? -17.878 -2.298 27.000 1.00 95.75 197 THR A N 1
ATOM 1570 C CA . THR A 1 197 ? -17.600 -3.707 27.341 1.00 95.75 197 THR A CA 1
ATOM 1571 C C . THR A 1 197 ? -16.130 -4.106 27.255 1.00 95.75 197 THR A C 1
ATOM 1573 O O . THR A 1 197 ? -15.791 -5.177 27.755 1.00 95.75 197 THR A O 1
ATOM 1576 N N . LEU A 1 198 ? -15.279 -3.296 26.617 1.00 95.19 198 LEU A N 1
ATOM 1577 C CA . LEU A 1 198 ? -13.900 -3.663 26.276 1.00 95.19 198 LEU A CA 1
ATOM 1578 C C . LEU A 1 198 ? -12.903 -3.042 27.267 1.00 95.19 198 LEU A C 1
ATOM 1580 O O . LEU A 1 198 ? -12.969 -1.842 27.518 1.00 95.19 198 LEU A O 1
ATOM 1584 N N . ASN A 1 199 ? -11.983 -3.813 27.839 1.00 92.44 199 ASN A N 1
ATOM 1585 C CA . ASN A 1 199 ? -10.921 -3.269 28.692 1.00 92.44 199 ASN A CA 1
ATOM 1586 C C . ASN A 1 199 ? -9.848 -2.568 27.859 1.00 92.44 199 ASN A C 1
ATOM 1588 O O . ASN A 1 199 ? -9.310 -1.550 28.290 1.00 92.44 199 ASN A O 1
ATOM 1592 N N . GLU A 1 200 ? -9.584 -3.083 26.660 1.00 88.31 200 GLU A N 1
ATOM 1593 C CA . GLU A 1 200 ? -8.631 -2.538 25.697 1.00 88.31 200 GLU A CA 1
ATOM 1594 C C . GLU A 1 200 ? -9.249 -2.539 24.297 1.00 88.31 200 GLU A C 1
ATOM 1596 O O . GLU A 1 200 ? -10.170 -3.299 23.996 1.00 88.31 200 GLU A O 1
ATOM 1601 N N . ARG A 1 201 ? -8.773 -1.644 23.434 1.00 89.69 201 ARG A N 1
ATOM 1602 C CA . ARG A 1 201 ? -9.263 -1.521 22.060 1.00 89.69 201 ARG A CA 1
ATOM 1603 C C . ARG A 1 201 ? -8.206 -2.003 21.080 1.00 89.69 201 ARG A C 1
ATOM 1605 O O . ARG A 1 201 ? -7.038 -1.671 21.226 1.00 89.69 201 ARG A O 1
ATOM 1612 N N . GLY A 1 202 ? -8.637 -2.736 20.059 1.00 86.38 202 GLY A N 1
ATOM 1613 C CA . GLY A 1 202 ? -7.774 -3.349 19.048 1.00 86.38 202 GLY A CA 1
ATOM 1614 C C . GLY A 1 202 ? -7.069 -4.633 19.494 1.00 86.38 202 GLY A C 1
ATOM 1615 O O . GLY A 1 202 ? -6.352 -5.226 18.693 1.00 86.38 202 GLY A O 1
ATOM 1616 N N . GLU A 1 203 ? -7.304 -5.085 20.727 1.00 86.75 203 GLU A N 1
ATOM 1617 C CA . GLU A 1 203 ? -6.626 -6.233 21.347 1.00 86.75 203 GLU A CA 1
ATOM 1618 C C . GLU A 1 203 ? -7.450 -7.529 21.264 1.00 86.75 203 GLU A C 1
ATOM 1620 O O . GLU A 1 203 ? -7.325 -8.432 22.088 1.00 86.75 203 GLU A O 1
ATOM 1625 N N . TYR A 1 204 ? -8.312 -7.643 20.248 1.00 89.12 204 TYR A N 1
ATOM 1626 C CA . TYR A 1 204 ? -9.094 -8.846 19.946 1.00 89.12 204 TYR A CA 1
ATOM 1627 C C . TYR A 1 204 ? -10.008 -9.319 21.089 1.00 89.12 204 TYR A C 1
ATOM 1629 O O . TYR A 1 204 ? -10.386 -10.494 21.144 1.00 89.12 204 TYR A O 1
AT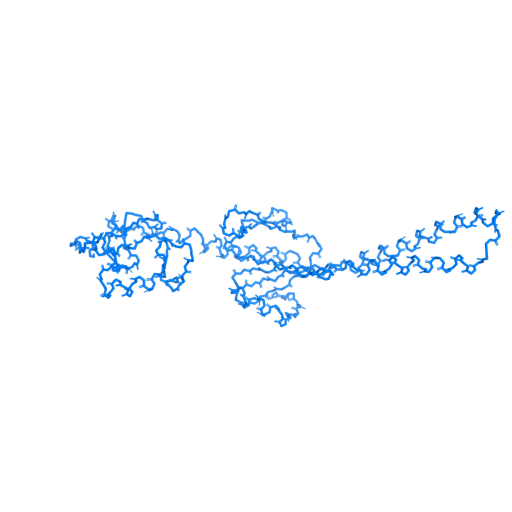OM 1637 N N . GLU A 1 205 ? -10.409 -8.415 21.981 1.00 94.38 205 GLU A N 1
ATOM 1638 C CA . GLU A 1 205 ? -11.431 -8.698 22.983 1.00 94.38 205 GLU A CA 1
ATOM 1639 C C . GLU A 1 205 ? -12.798 -8.907 22.322 1.00 94.38 205 GLU A C 1
ATOM 1641 O O . GLU A 1 205 ? -13.176 -8.203 21.382 1.00 94.38 205 GLU A O 1
ATOM 1646 N N . ILE A 1 206 ? -13.564 -9.872 22.831 1.00 97.31 206 ILE A N 1
ATOM 1647 C CA . ILE A 1 206 ? -14.912 -10.168 22.341 1.00 97.31 206 ILE A CA 1
ATOM 1648 C C . ILE A 1 206 ? -15.926 -9.408 23.193 1.00 97.31 206 ILE A C 1
ATOM 1650 O O . ILE A 1 206 ? -16.009 -9.587 24.409 1.00 97.31 206 ILE A O 1
ATOM 1654 N N . CYS A 1 207 ? -16.739 -8.574 22.551 1.00 97.94 207 CYS A N 1
ATOM 1655 C CA . CYS A 1 207 ? -17.828 -7.871 23.211 1.00 97.94 207 CYS A CA 1
ATOM 1656 C C . CYS A 1 207 ? -18.906 -8.857 23.678 1.00 97.94 207 CYS A C 1
ATOM 1658 O O . CYS A 1 207 ? -19.590 -9.475 22.867 1.00 97.94 207 CYS A O 1
ATOM 1660 N N . VAL A 1 208 ? -19.140 -8.927 24.986 1.00 97.69 208 VAL A N 1
ATOM 1661 C CA . VAL A 1 208 ? -20.166 -9.799 25.592 1.00 97.69 208 VAL A CA 1
ATOM 1662 C C . VAL A 1 208 ? -21.614 -9.396 25.275 1.00 97.69 208 VAL A C 1
ATOM 1664 O O . VAL A 1 208 ? -22.535 -10.156 25.562 1.00 97.69 208 VAL A O 1
ATOM 1667 N N . VAL A 1 209 ? -21.833 -8.213 24.687 1.00 98.38 209 VAL A N 1
ATOM 1668 C CA . VAL A 1 209 ? -23.172 -7.718 24.321 1.00 98.38 209 VAL A CA 1
ATOM 1669 C C . VAL A 1 209 ? -23.537 -8.030 22.872 1.00 98.38 209 VAL A C 1
ATOM 1671 O O . VAL A 1 209 ? -24.685 -8.342 22.592 1.00 98.38 209 VAL A O 1
ATOM 1674 N N . CYS A 1 210 ? -22.585 -7.958 21.937 1.00 98.19 210 CYS A N 1
ATOM 1675 C CA . CYS A 1 210 ? -22.876 -8.170 20.513 1.00 98.19 210 CYS A CA 1
ATOM 1676 C C . CYS A 1 210 ? -22.065 -9.283 19.852 1.00 98.19 210 CYS A C 1
ATOM 1678 O O . CYS A 1 210 ? -22.376 -9.652 18.723 1.00 98.19 210 CYS A O 1
ATOM 1680 N N . TYR A 1 211 ? -21.063 -9.830 20.539 1.00 98.00 211 TYR A N 1
ATOM 1681 C CA . TYR A 1 211 ? -20.128 -10.845 20.049 1.00 98.00 211 TYR A CA 1
ATOM 1682 C C . TYR A 1 211 ? -19.096 -10.366 19.012 1.00 98.00 211 TYR A C 1
ATOM 1684 O O . TYR A 1 211 ? -18.384 -11.179 18.432 1.00 98.00 211 TYR A O 1
ATOM 1692 N N . TRP A 1 212 ? -18.969 -9.055 18.784 1.00 97.12 212 TRP A N 1
ATOM 1693 C CA . TRP A 1 212 ? -17.896 -8.497 17.952 1.00 97.12 212 TRP A CA 1
ATOM 1694 C C . TRP A 1 212 ? -16.526 -8.677 18.612 1.00 97.12 212 TRP A C 1
ATOM 1696 O O . TRP A 1 212 ? -16.344 -8.243 19.752 1.00 97.12 212 TRP A O 1
ATOM 1706 N N . GLN A 1 213 ? -15.566 -9.259 17.891 1.00 96.06 213 GLN A N 1
ATOM 1707 C CA . GLN A 1 213 ? -14.162 -9.296 18.291 1.00 96.06 213 GLN A CA 1
ATOM 1708 C C . GLN A 1 213 ? -13.444 -8.038 17.796 1.00 96.06 213 GLN A C 1
ATOM 1710 O O . GLN A 1 213 ? -13.382 -7.794 16.590 1.00 96.06 213 GLN A O 1
ATOM 1715 N N . ASP A 1 214 ? -12.915 -7.227 18.712 1.00 93.62 214 ASP A N 1
ATOM 1716 C CA . ASP A 1 214 ? -12.342 -5.925 18.376 1.00 93.62 214 ASP A CA 1
ATOM 1717 C C . ASP A 1 214 ? -10.978 -6.047 17.682 1.00 93.62 214 ASP A C 1
ATOM 1719 O O . ASP A 1 214 ? -9.931 -6.118 18.317 1.00 93.62 214 ASP A O 1
ATOM 1723 N N . ASP A 1 215 ? -11.001 -6.046 16.350 1.00 87.50 215 ASP A N 1
ATOM 1724 C CA . ASP A 1 215 ? -9.826 -6.083 15.470 1.00 87.50 215 ASP A CA 1
ATOM 1725 C C . ASP A 1 215 ? -9.263 -4.680 15.148 1.00 87.50 215 ASP A C 1
ATOM 1727 O O . ASP A 1 215 ? -8.473 -4.501 14.212 1.00 87.50 215 ASP A O 1
ATOM 1731 N N . GLY A 1 216 ? -9.711 -3.662 15.888 1.00 87.69 216 GLY A N 1
ATOM 1732 C CA . GLY A 1 216 ? -9.277 -2.276 15.744 1.00 87.69 216 GLY A CA 1
ATOM 1733 C C . GLY A 1 216 ? -9.929 -1.518 14.584 1.00 87.69 216 GLY A C 1
ATOM 1734 O O . GLY A 1 216 ? -9.482 -0.414 14.277 1.00 87.69 216 GLY A O 1
ATOM 1735 N N . GLN A 1 217 ? -10.957 -2.070 13.925 1.00 85.81 217 GLN A N 1
ATOM 1736 C CA . GLN A 1 217 ? -11.783 -1.303 12.981 1.00 85.81 217 GLN A CA 1
ATOM 1737 C C . GLN A 1 217 ? -12.479 -0.116 13.668 1.00 85.81 217 GLN A C 1
ATOM 1739 O O . GLN A 1 217 ? -12.859 -0.156 14.845 1.00 85.81 217 GLN A O 1
ATOM 1744 N N . ARG A 1 218 ? -12.662 0.959 12.904 1.00 82.94 218 ARG A N 1
ATOM 1745 C CA . ARG A 1 218 ? -13.316 2.210 13.294 1.00 82.94 218 ARG A CA 1
ATOM 1746 C C . ARG A 1 218 ? -14.337 2.618 12.232 1.00 82.94 218 ARG A C 1
ATOM 1748 O O . ARG A 1 218 ? -14.579 1.911 11.261 1.00 82.94 218 ARG A O 1
ATOM 1755 N N . ASP A 1 219 ? -14.942 3.788 12.413 1.00 77.56 219 ASP A N 1
ATOM 1756 C CA . ASP A 1 219 ? -15.936 4.314 11.473 1.00 77.56 219 ASP A CA 1
ATOM 1757 C C . ASP A 1 219 ? -15.374 4.541 10.067 1.00 77.56 219 ASP A C 1
ATOM 1759 O O . ASP A 1 219 ? -16.047 4.241 9.083 1.00 77.56 219 ASP A O 1
ATOM 1763 N N . VAL A 1 220 ? -14.128 5.016 9.970 1.00 75.88 220 VAL A N 1
ATOM 1764 C CA . VAL A 1 220 ? -13.476 5.341 8.688 1.00 75.88 220 VAL A CA 1
ATOM 1765 C C . VAL A 1 220 ? -13.284 4.124 7.785 1.00 75.88 220 VAL A C 1
ATOM 1767 O O . VAL A 1 220 ? -13.305 4.254 6.566 1.00 75.88 220 VAL A O 1
ATOM 1770 N N . ASP A 1 221 ? -13.126 2.940 8.370 1.00 74.81 221 ASP A N 1
ATOM 1771 C CA . ASP A 1 221 ? -12.929 1.679 7.666 1.00 74.81 221 ASP A CA 1
ATOM 1772 C C . ASP A 1 221 ? -14.073 0.685 7.910 1.00 74.81 221 ASP A C 1
ATOM 1774 O O . ASP A 1 221 ? -13.949 -0.495 7.585 1.00 74.81 221 ASP A O 1
ATOM 1778 N N . ALA A 1 222 ? -15.228 1.156 8.400 1.00 81.56 222 ALA A N 1
ATOM 1779 C CA . ALA A 1 222 ? -16.327 0.287 8.814 1.00 81.56 222 ALA A CA 1
ATOM 1780 C C . ALA A 1 222 ? -16.928 -0.550 7.673 1.00 81.56 222 ALA A C 1
ATOM 1782 O O . ALA A 1 222 ? -17.474 -1.624 7.916 1.00 81.56 222 ALA A O 1
ATOM 1783 N N . ASN A 1 223 ? -16.843 -0.069 6.430 1.00 83.56 223 ASN A N 1
ATOM 1784 C CA . ASN A 1 223 ? -17.346 -0.777 5.249 1.00 83.56 223 ASN A CA 1
ATOM 1785 C C . ASN A 1 223 ? -16.325 -1.757 4.651 1.00 83.56 223 ASN A C 1
ATOM 1787 O O . ASN A 1 223 ? -16.670 -2.532 3.759 1.00 83.56 223 ASN A O 1
ATOM 1791 N N . ILE A 1 224 ? -15.078 -1.744 5.127 1.00 77.69 224 ILE A N 1
ATOM 1792 C CA . ILE A 1 224 ? -14.018 -2.594 4.595 1.00 77.69 224 ILE A CA 1
ATOM 1793 C C . ILE A 1 224 ? -14.158 -3.988 5.202 1.00 77.69 224 ILE A C 1
ATOM 1795 O O . ILE A 1 224 ? -13.955 -4.196 6.396 1.00 77.69 224 ILE A O 1
ATOM 1799 N N . ASN A 1 225 ? -14.467 -4.978 4.366 1.00 77.94 225 ASN A N 1
ATOM 1800 C CA . ASN A 1 225 ? -14.350 -6.370 4.776 1.00 77.94 225 ASN A CA 1
ATOM 1801 C C . ASN A 1 225 ? -12.873 -6.781 4.727 1.00 77.94 225 ASN A C 1
ATOM 1803 O O . ASN A 1 225 ? -12.313 -7.022 3.657 1.00 77.94 225 ASN A O 1
ATOM 1807 N N . ARG A 1 226 ? -12.225 -6.840 5.892 1.00 72.62 226 ARG A N 1
ATOM 1808 C CA . ARG A 1 226 ? -10.864 -7.367 6.006 1.00 72.62 226 ARG A CA 1
ATOM 1809 C C . ARG A 1 226 ? -10.952 -8.894 5.875 1.00 72.62 226 ARG A C 1
ATOM 1811 O O . ARG A 1 226 ? -11.408 -9.555 6.798 1.00 72.62 226 ARG A O 1
ATOM 1818 N N . SER A 1 227 ? -10.497 -9.467 4.757 1.00 55.72 227 SER A N 1
ATOM 1819 C CA . SER A 1 227 ? -10.652 -10.903 4.422 1.00 55.72 227 SER A CA 1
ATOM 1820 C C . SER A 1 227 ? -10.082 -11.897 5.451 1.00 55.72 227 SER A C 1
ATOM 1822 O O . SER A 1 227 ? -10.407 -13.079 5.405 1.00 55.72 227 SER A O 1
ATOM 1824 N N . LEU A 1 228 ? -9.230 -11.430 6.369 1.00 66.06 228 LEU A N 1
ATOM 1825 C CA . LEU A 1 228 ? -8.657 -12.197 7.484 1.00 66.06 228 LEU A CA 1
ATOM 1826 C C . LEU A 1 228 ? -9.181 -11.732 8.858 1.00 66.06 228 LEU A C 1
ATOM 1828 O O . LEU A 1 228 ? -8.586 -12.064 9.879 1.00 66.06 228 LEU A O 1
ATOM 1832 N N . SER A 1 229 ? -10.248 -10.926 8.896 1.00 75.88 229 SER A N 1
ATOM 1833 C CA . SER A 1 229 ? -10.876 -10.496 10.148 1.00 75.88 229 SER A CA 1
ATOM 1834 C C . SER A 1 229 ? -11.475 -11.708 10.855 1.00 75.88 229 SER A C 1
ATOM 1836 O O . SER A 1 229 ? -12.152 -12.507 10.198 1.00 75.88 229 SER A O 1
ATOM 1838 N N . PRO A 1 230 ? -11.302 -11.825 12.181 1.00 77.25 230 PRO A N 1
ATOM 1839 C CA . PRO A 1 230 ? -11.894 -12.919 12.945 1.00 77.25 230 PRO A CA 1
ATOM 1840 C C . PRO A 1 230 ? -13.427 -12.941 12.880 1.00 77.25 230 PRO A C 1
ATOM 1842 O O . PRO A 1 230 ? -14.045 -13.984 13.073 1.00 77.25 230 PRO A O 1
ATOM 1845 N N . ASN A 1 231 ? -14.051 -11.799 12.582 1.00 88.56 231 ASN A N 1
ATOM 1846 C CA . ASN A 1 231 ? -15.505 -11.681 12.506 1.00 88.56 231 ASN A CA 1
ATOM 1847 C C . ASN A 1 231 ? -16.074 -12.160 11.159 1.00 88.56 231 ASN A C 1
ATOM 1849 O O . ASN A 1 231 ? -17.284 -12.374 11.050 1.00 88.56 231 ASN A O 1
ATOM 1853 N N . HIS A 1 232 ? -15.220 -12.300 10.134 1.00 88.19 232 HIS A N 1
ATOM 1854 C CA . HIS A 1 232 ? -15.590 -12.617 8.749 1.00 88.19 232 HIS A CA 1
ATOM 1855 C C . HIS A 1 232 ? -16.670 -11.689 8.151 1.00 88.19 232 HIS A C 1
ATOM 1857 O O . HIS A 1 232 ? -17.436 -12.088 7.274 1.00 88.19 232 HIS A O 1
ATOM 1863 N N . MET A 1 233 ? -16.733 -10.440 8.621 1.00 90.88 233 MET A N 1
ATOM 1864 C CA . MET A 1 233 ? -17.632 -9.395 8.126 1.00 90.88 233 MET A CA 1
ATOM 1865 C C . MET A 1 233 ? -17.039 -8.001 8.353 1.00 90.88 233 MET A C 1
ATOM 1867 O O . MET A 1 233 ? -16.111 -7.834 9.146 1.00 90.88 233 MET A O 1
ATOM 1871 N N . SER A 1 234 ? -17.596 -6.997 7.676 1.00 90.62 234 SER A N 1
ATOM 1872 C CA . SER A 1 234 ? -17.287 -5.591 7.947 1.00 90.62 234 SER A CA 1
ATOM 187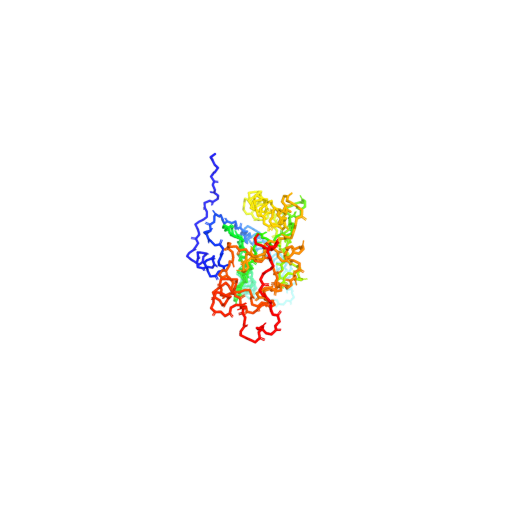3 C C . SER A 1 234 ? -17.984 -5.110 9.227 1.00 90.62 234 SER A C 1
ATOM 1875 O O . SER A 1 234 ? -19.050 -5.614 9.595 1.00 90.62 234 SER A O 1
ATOM 1877 N N . LEU A 1 235 ? -17.414 -4.106 9.897 1.00 94.38 235 LEU A N 1
ATOM 1878 C CA . LEU A 1 235 ? -18.024 -3.487 11.078 1.00 94.38 235 LEU A CA 1
ATOM 1879 C C . LEU A 1 235 ? -19.416 -2.892 10.784 1.00 94.38 235 LEU A C 1
ATOM 1881 O O . LEU A 1 235 ? -20.307 -2.946 11.631 1.00 94.38 235 LEU A O 1
ATOM 1885 N N . ALA A 1 236 ? -19.637 -2.356 9.582 1.00 92.81 236 ALA A N 1
ATOM 1886 C CA . ALA A 1 236 ? -20.939 -1.848 9.155 1.00 92.81 236 ALA A CA 1
ATOM 1887 C C . ALA A 1 236 ? -22.002 -2.958 9.111 1.00 92.81 236 ALA A C 1
ATOM 1889 O O . ALA A 1 236 ? -23.102 -2.779 9.636 1.00 92.81 236 ALA A O 1
ATOM 1890 N N . LEU A 1 237 ? -21.654 -4.130 8.567 1.00 94.88 237 LEU A N 1
ATOM 1891 C CA . LEU A 1 237 ? -22.548 -5.289 8.558 1.00 94.88 237 LEU A CA 1
ATOM 1892 C C . LEU A 1 237 ? -22.791 -5.823 9.978 1.00 94.88 237 LEU A C 1
ATOM 1894 O O . LEU A 1 237 ? -23.914 -6.185 10.320 1.00 94.88 237 LEU A O 1
ATOM 1898 N N . ALA A 1 238 ? -21.767 -5.819 10.834 1.00 96.69 238 ALA A N 1
ATOM 1899 C CA . ALA A 1 238 ? -21.900 -6.205 12.237 1.00 96.69 238 ALA A CA 1
ATOM 1900 C C . ALA A 1 238 ? -22.893 -5.311 12.999 1.00 96.69 238 ALA A C 1
ATOM 1902 O O . ALA A 1 238 ? -23.747 -5.823 13.723 1.00 96.69 238 ALA A O 1
ATOM 1903 N N . ARG A 1 239 ? -22.834 -3.988 12.789 1.00 97.81 239 ARG A N 1
ATOM 1904 C CA . ARG A 1 239 ? -23.785 -3.014 13.357 1.00 97.81 239 ARG A CA 1
ATOM 1905 C C . ARG A 1 239 ? -25.215 -3.289 12.913 1.00 97.81 239 ARG A C 1
ATOM 1907 O O . ARG A 1 239 ? -26.127 -3.312 13.738 1.00 97.81 239 ARG A O 1
ATOM 1914 N N . GLU A 1 240 ? -25.402 -3.530 11.618 1.00 97.50 240 GLU A N 1
ATOM 1915 C CA . GLU A 1 240 ? -26.706 -3.864 11.051 1.00 97.50 240 GLU A CA 1
ATOM 1916 C C . GLU A 1 240 ? -27.255 -5.172 11.640 1.00 97.50 240 GLU A C 1
ATOM 1918 O O . GLU A 1 240 ? -28.411 -5.233 12.063 1.00 97.50 240 GLU A O 1
ATOM 1923 N N . ASN A 1 241 ? -26.418 -6.207 11.730 1.00 97.44 241 ASN A N 1
ATOM 1924 C CA . ASN A 1 241 ? -26.787 -7.489 12.324 1.00 97.44 241 ASN A CA 1
ATOM 1925 C C . ASN A 1 241 ? -27.126 -7.352 13.807 1.00 97.44 241 ASN A C 1
ATOM 1927 O O . ASN A 1 241 ? -28.140 -7.892 14.240 1.00 97.44 241 ASN A O 1
ATOM 1931 N N . TYR A 1 242 ? -26.344 -6.589 14.573 1.00 97.62 242 TYR A N 1
ATOM 1932 C CA . TYR A 1 242 ? -26.640 -6.325 15.976 1.00 97.62 242 TYR A CA 1
ATOM 1933 C C . TYR A 1 242 ? -27.998 -5.634 16.140 1.00 97.62 242 TYR A C 1
ATOM 1935 O O . TYR A 1 242 ? -28.806 -6.073 16.953 1.00 97.62 242 TYR A O 1
ATOM 1943 N N . HIS A 1 243 ? -28.306 -4.628 15.318 1.00 96.62 243 HIS A N 1
ATOM 1944 C CA . HIS A 1 243 ? -29.621 -3.983 15.335 1.00 96.62 243 HIS A CA 1
ATOM 1945 C C . HIS A 1 243 ? -30.758 -4.956 14.971 1.00 96.62 243 HIS A C 1
ATOM 1947 O O . HIS A 1 243 ? -31.864 -4.852 15.498 1.00 96.62 243 HIS A O 1
ATOM 1953 N N . LYS A 1 244 ? -30.518 -5.903 14.057 1.00 97.25 244 LYS A N 1
ATOM 1954 C CA . LYS A 1 244 ? -31.530 -6.873 13.607 1.00 97.25 244 LYS A CA 1
ATOM 1955 C C . LYS A 1 244 ? -31.728 -8.051 14.560 1.00 97.25 244 LYS A C 1
ATOM 1957 O O . LYS A 1 244 ? -32.845 -8.548 14.675 1.00 97.25 244 LYS A O 1
ATOM 1962 N N . PHE A 1 245 ? -30.659 -8.545 15.175 1.00 95.44 245 PHE A N 1
ATOM 1963 C CA . PHE A 1 245 ? -30.645 -9.827 15.885 1.00 95.44 245 PHE A CA 1
ATOM 1964 C C . PHE A 1 245 ? -30.284 -9.698 17.368 1.00 95.44 245 PHE A C 1
ATOM 1966 O O . PHE A 1 245 ? -30.591 -10.605 18.130 1.00 95.44 245 PHE A O 1
ATOM 1973 N N . GLY A 1 246 ? -29.629 -8.613 17.787 1.00 96.19 246 GLY A N 1
ATOM 1974 C CA . GLY A 1 246 ? -29.007 -8.488 19.112 1.00 96.19 246 GLY A CA 1
ATOM 1975 C C . GLY A 1 246 ? -27.609 -9.114 19.204 1.00 96.19 246 GLY A C 1
ATOM 1976 O O . GLY A 1 246 ? -27.003 -9.108 20.268 1.00 96.19 246 GLY A O 1
ATOM 1977 N N . ALA A 1 247 ? -27.069 -9.631 18.098 1.00 97.69 247 ALA A N 1
ATOM 1978 C CA . ALA A 1 247 ? -25.708 -10.155 17.982 1.00 97.69 247 ALA A CA 1
ATOM 1979 C C . ALA A 1 247 ? -25.202 -9.996 16.540 1.00 97.69 247 ALA A C 1
ATOM 1981 O O . ALA A 1 247 ? -26.000 -9.849 15.613 1.00 97.69 247 ALA A O 1
ATOM 1982 N N . ILE A 1 248 ? -23.886 -10.071 16.328 1.00 96.56 248 ILE A N 1
ATOM 1983 C CA . ILE A 1 248 ? -23.301 -9.967 14.981 1.00 96.56 248 ILE A CA 1
ATOM 1984 C C . ILE A 1 248 ? -23.624 -11.176 14.089 1.00 96.56 248 ILE A C 1
ATOM 1986 O O . ILE A 1 248 ? -23.634 -11.050 12.867 1.00 96.56 248 ILE A O 1
ATOM 1990 N N . HIS A 1 249 ? -23.954 -12.326 14.686 1.00 94.31 249 HIS A N 1
ATOM 1991 C CA . HIS A 1 249 ? -24.424 -13.533 14.004 1.00 94.31 249 HIS A CA 1
ATOM 1992 C C . HIS A 1 249 ? -25.591 -14.165 14.769 1.00 94.31 249 HIS A C 1
ATOM 1994 O O . HIS A 1 249 ? -25.619 -14.142 15.998 1.00 94.31 249 HIS A O 1
ATOM 2000 N N . LYS A 1 250 ? -26.523 -14.826 14.068 1.00 94.75 250 LYS A N 1
ATOM 2001 C CA . LYS A 1 250 ? -27.639 -15.547 14.717 1.00 94.75 250 LYS A CA 1
ATOM 2002 C C . LYS A 1 250 ? -27.174 -16.702 15.611 1.00 94.75 250 LYS A C 1
ATOM 2004 O O . LYS A 1 250 ? -27.799 -16.978 16.628 1.00 94.75 250 LYS A O 1
ATOM 2009 N N . ASN A 1 251 ? -26.091 -17.386 15.245 1.00 93.62 251 ASN A N 1
ATOM 2010 C CA . ASN A 1 251 ? -25.538 -18.484 16.045 1.00 93.62 251 ASN A CA 1
ATOM 2011 C C . ASN A 1 251 ? -24.811 -17.998 17.314 1.00 93.62 251 ASN A C 1
ATOM 2013 O O . ASN A 1 251 ? -24.596 -18.798 18.218 1.00 93.62 251 ASN A O 1
ATOM 2017 N N . ALA A 1 252 ? -24.486 -16.705 17.412 1.00 93.31 252 ALA A N 1
ATOM 2018 C CA . ALA A 1 252 ? -23.843 -16.108 18.579 1.00 93.31 252 ALA A CA 1
ATOM 2019 C C . ALA A 1 252 ? -24.838 -15.679 19.672 1.00 93.31 252 ALA A C 1
ATOM 2021 O O . ALA A 1 252 ? -24.417 -15.249 20.742 1.00 93.31 252 ALA A O 1
ATOM 2022 N N . LEU A 1 253 ? -26.152 -15.815 19.443 1.00 94.94 253 LEU A N 1
ATOM 2023 C CA . LEU A 1 253 ? -27.187 -15.383 20.394 1.00 94.94 253 LEU A CA 1
ATOM 2024 C C . LEU A 1 253 ? -27.064 -16.047 21.772 1.00 94.94 253 LEU A C 1
ATOM 2026 O O . LEU A 1 253 ? -27.360 -15.421 22.782 1.00 94.94 253 LEU A O 1
ATOM 2030 N N . ALA A 1 254 ? -26.592 -17.294 21.824 1.00 95.38 254 ALA A N 1
ATOM 2031 C CA . ALA A 1 254 ? -26.372 -18.008 23.082 1.00 95.38 254 ALA A CA 1
ATOM 2032 C C . ALA A 1 254 ? -25.134 -17.517 23.861 1.00 95.38 254 ALA A C 1
ATOM 2034 O O . ALA A 1 254 ? -24.928 -17.920 25.003 1.00 95.38 254 ALA A O 1
ATOM 2035 N N . SER A 1 255 ? -24.294 -16.683 23.246 1.00 95.81 255 SER A N 1
ATOM 2036 C CA . SER A 1 255 ? -23.030 -16.194 23.807 1.00 95.81 255 SER A CA 1
ATOM 2037 C C . SER A 1 255 ? -23.045 -14.698 24.126 1.00 95.81 255 SER A C 1
ATOM 2039 O O . SER A 1 255 ? -22.013 -14.155 24.517 1.00 95.81 255 SER A O 1
ATOM 2041 N N . VAL A 1 256 ? -24.193 -14.034 23.964 1.00 97.88 256 VAL A N 1
ATOM 2042 C CA . VAL A 1 256 ? -24.378 -12.616 24.293 1.00 97.88 256 VAL A CA 1
ATOM 2043 C C . VAL A 1 256 ? -25.351 -12.432 25.451 1.00 97.88 256 VAL A C 1
ATOM 2045 O O . VAL A 1 256 ? -26.148 -13.314 25.770 1.00 97.88 256 VAL A O 1
ATOM 2048 N N . ARG A 1 257 ? -25.307 -11.253 26.070 1.00 97.25 257 ARG A N 1
ATOM 2049 C CA . ARG A 1 257 ? -26.272 -10.807 27.081 1.00 97.25 257 ARG A CA 1
ATOM 2050 C C . ARG A 1 257 ? -26.683 -9.348 26.845 1.00 97.25 257 ARG A C 1
ATOM 2052 O O . ARG A 1 257 ? -25.936 -8.616 26.197 1.00 97.25 257 ARG A O 1
ATOM 2059 N N . PRO A 1 258 ? -27.811 -8.883 27.411 1.00 96.31 258 PRO A N 1
ATOM 2060 C CA . PRO A 1 258 ? -28.120 -7.456 27.453 1.00 96.31 258 PRO A CA 1
ATOM 2061 C C . PRO A 1 258 ? -26.997 -6.641 28.129 1.00 96.31 258 PRO A C 1
ATOM 2063 O O . PRO A 1 258 ? -26.294 -7.181 28.998 1.00 96.31 258 PRO A O 1
ATOM 2066 N N . PRO A 1 259 ? -26.818 -5.358 27.759 1.00 96.81 259 PRO A N 1
ATOM 2067 C CA . PRO A 1 259 ? -25.884 -4.467 28.442 1.00 96.81 259 PRO A CA 1
ATOM 2068 C C . PRO A 1 259 ? -26.328 -4.217 29.889 1.00 96.81 259 PRO A C 1
ATOM 2070 O O . PRO A 1 259 ? -27.524 -4.128 30.175 1.00 96.81 259 PRO A O 1
ATOM 2073 N N . LEU A 1 260 ? -25.364 -4.104 30.800 1.00 96.19 260 LEU A N 1
ATOM 2074 C CA . LEU A 1 260 ? -25.608 -3.706 32.188 1.00 96.19 260 LEU A CA 1
ATOM 2075 C C . LEU A 1 260 ? -25.803 -2.181 32.280 1.00 96.19 260 LEU A C 1
ATOM 2077 O O . LEU A 1 260 ? -25.313 -1.461 31.407 1.00 96.19 260 LEU A O 1
ATOM 2081 N N . PRO A 1 261 ? -26.481 -1.659 33.322 1.00 95.81 261 PRO A N 1
ATOM 2082 C CA . PRO A 1 261 ? -26.686 -0.217 33.493 1.00 95.81 261 PRO A CA 1
ATOM 2083 C C . PRO A 1 261 ? -25.394 0.614 33.452 1.00 95.81 261 PRO A C 1
ATOM 2085 O O . PRO A 1 261 ? -25.387 1.713 32.909 1.00 95.81 261 PRO A O 1
ATOM 2088 N N . GLU A 1 262 ? -24.295 0.081 33.982 1.00 92.38 262 GLU A N 1
ATOM 2089 C CA . GLU A 1 262 ? -22.970 0.706 33.977 1.00 92.38 262 GLU A CA 1
ATOM 2090 C C . GLU A 1 262 ? -22.250 0.666 32.614 1.00 92.38 262 GLU A C 1
ATOM 2092 O O . GLU A 1 262 ? -21.241 1.346 32.431 1.00 92.38 262 GLU A O 1
ATOM 2097 N N . GLU A 1 263 ? -22.741 -0.121 31.649 1.00 93.69 263 GLU A N 1
ATOM 2098 C CA . GLU A 1 263 ? -22.154 -0.248 30.306 1.00 93.69 263 GLU A CA 1
ATOM 2099 C C . GLU A 1 263 ? -22.749 0.749 29.288 1.00 93.69 263 GLU A C 1
ATOM 2101 O O . GLU A 1 263 ? -22.275 0.801 28.145 1.00 93.69 263 GLU A O 1
ATOM 2106 N N . LEU A 1 264 ? -23.772 1.521 29.682 1.00 90.31 264 LEU A N 1
ATOM 2107 C CA . LEU A 1 264 ? -24.493 2.493 28.844 1.00 90.31 264 LEU A CA 1
ATOM 2108 C C . LEU A 1 264 ? -23.643 3.741 28.507 1.00 90.31 264 LEU A C 1
ATOM 2110 O O . LEU A 1 264 ? -22.926 4.295 29.366 1.00 90.31 264 LEU A O 1
#